Protein AF-A0A9E3GBN5-F1 (afdb_monomer_lite)

Foldseek 3Di:
DDDDPDDPPPVVPPPDVPPPPLLVLLLVLQLVQQLPQALAARDLCSSCVSSVHDSVVVCVVQVDPLSSLVVNLVVLVVVLVVVLCVQQPPHAALSSLLSNLVSLLVSLVVSPNGDCCSHPVVSVVVSLVVCQVVQLVVSLVRADDDCSSQLSNQLSVLSVCCNNPNDPDSCVNSCSNCVSRVVDPPVPQVADQDDWDWDDDPQWIWIQDPVRDTDIHRFDWDWHQYPQGFTATDHPPDDDGDDDPPDDD

pLDDT: mean 72.57, std 21.91, range [30.38, 96.88]

Radius of gyration: 26.15 Å; chains: 1; bounding box: 70×54×82 Å

Structure (mmCIF, N/CA/C/O backbone):
data_AF-A0A9E3GBN5-F1
#
_entry.id   AF-A0A9E3GBN5-F1
#
loop_
_atom_site.group_PDB
_atom_site.id
_atom_site.type_symbol
_atom_site.label_atom_id
_atom_site.label_alt_id
_atom_site.label_comp_id
_atom_site.label_asym_id
_atom_site.label_entity_id
_atom_site.label_seq_id
_atom_site.pdbx_PDB_ins_code
_atom_site.Cartn_x
_atom_site.Cartn_y
_atom_site.Cartn_z
_atom_site.occupancy
_atom_site.B_iso_or_equiv
_atom_site.auth_seq_id
_atom_site.auth_comp_id
_atom_site.auth_asym_id
_atom_site.auth_atom_id
_atom_site.pdbx_PDB_model_num
ATOM 1 N N . MET A 1 1 ? -43.787 -36.199 -17.550 1.00 37.47 1 MET A N 1
ATOM 2 C CA . MET A 1 1 ? -42.454 -36.773 -17.288 1.00 37.47 1 MET A CA 1
ATOM 3 C C . MET A 1 1 ? -41.424 -35.714 -17.620 1.00 37.47 1 MET A C 1
ATOM 5 O O . MET A 1 1 ? -41.461 -35.232 -18.744 1.00 37.47 1 MET A O 1
ATOM 9 N N . ALA A 1 2 ? -40.587 -35.404 -16.624 1.00 37.47 2 ALA A N 1
ATOM 10 C CA . ALA A 1 2 ? -39.545 -34.374 -16.534 1.00 37.47 2 ALA A CA 1
ATOM 11 C C . ALA A 1 2 ? -40.066 -32.915 -16.497 1.00 37.47 2 ALA A C 1
ATOM 13 O O . ALA A 1 2 ? -40.554 -32.439 -17.511 1.00 37.47 2 ALA A O 1
ATOM 14 N N . GLU A 1 3 ? -40.058 -32.110 -15.421 1.00 35.41 3 GLU A N 1
ATOM 15 C CA . GLU A 1 3 ? -39.377 -32.125 -14.106 1.00 35.41 3 GLU A CA 1
ATOM 16 C C . GLU A 1 3 ? -37.935 -32.622 -14.141 1.00 35.41 3 GLU A C 1
ATOM 18 O O . GLU A 1 3 ? -37.704 -33.801 -13.932 1.00 35.41 3 GLU A O 1
ATOM 23 N N . GLU A 1 4 ? -36.988 -31.735 -14.456 1.00 39.00 4 GLU A N 1
ATOM 24 C CA . GLU A 1 4 ? -35.824 -31.423 -13.607 1.00 39.00 4 GLU A CA 1
ATOM 25 C C . GLU A 1 4 ? -34.921 -30.440 -14.371 1.00 39.00 4 GLU A C 1
ATOM 27 O O . GLU A 1 4 ? -34.052 -30.805 -15.156 1.00 39.00 4 GLU A O 1
ATOM 32 N N . THR A 1 5 ? -35.139 -29.142 -14.186 1.00 42.19 5 THR A N 1
ATOM 33 C CA . THR A 1 5 ? -34.092 -28.144 -14.460 1.00 42.19 5 THR A CA 1
ATOM 34 C C . THR A 1 5 ? -34.029 -27.237 -13.248 1.00 42.19 5 THR A C 1
ATOM 36 O O . THR A 1 5 ? -34.347 -26.053 -13.267 1.00 42.19 5 THR A O 1
ATOM 39 N N . ARG A 1 6 ? -33.718 -27.903 -12.137 1.00 39.94 6 ARG A N 1
ATOM 40 C CA . ARG A 1 6 ? -33.363 -27.316 -10.861 1.00 39.94 6 ARG A CA 1
ATOM 41 C C . ARG A 1 6 ? -31.933 -26.787 -11.007 1.00 39.94 6 ARG A C 1
ATOM 43 O O . ARG A 1 6 ? -30.991 -27.552 -11.154 1.00 39.94 6 ARG A O 1
ATOM 50 N N . ASP A 1 7 ? -31.814 -25.468 -11.014 1.00 38.78 7 ASP A N 1
ATOM 51 C CA . ASP A 1 7 ? -30.986 -24.794 -10.015 1.00 38.78 7 ASP A CA 1
ATOM 52 C C . ASP A 1 7 ? -29.482 -25.155 -9.987 1.00 38.78 7 ASP A C 1
ATOM 54 O O . ASP A 1 7 ? -28.909 -25.461 -8.948 1.00 38.78 7 ASP A O 1
ATOM 58 N N . LEU A 1 8 ? -28.821 -25.087 -11.146 1.00 37.03 8 LEU A N 1
ATOM 59 C CA . LEU A 1 8 ? -27.351 -25.141 -11.255 1.00 37.03 8 LEU A CA 1
ATOM 60 C C . LEU A 1 8 ? -26.692 -23.747 -11.239 1.00 37.03 8 LEU A C 1
ATOM 62 O O . LEU A 1 8 ? -25.472 -23.652 -11.153 1.00 37.03 8 LEU A O 1
ATOM 66 N N . SER A 1 9 ? -27.485 -22.667 -11.286 1.00 37.22 9 SER A N 1
ATOM 67 C CA . SER A 1 9 ? -26.987 -21.280 -11.243 1.00 37.22 9 SER A CA 1
ATOM 68 C C . SER A 1 9 ? -26.942 -20.678 -9.832 1.00 37.22 9 SER A C 1
ATOM 70 O O . SER A 1 9 ? -26.267 -19.677 -9.637 1.00 37.22 9 SER A O 1
ATOM 72 N N . SER A 1 10 ? -27.619 -21.271 -8.846 1.00 34.03 10 SER A N 1
ATOM 73 C CA . SER A 1 10 ? -27.642 -20.801 -7.447 1.00 34.03 10 SER A CA 1
ATOM 74 C C . SER A 1 10 ? -26.674 -21.560 -6.528 1.00 34.03 10 SER A C 1
ATOM 76 O O . SER A 1 10 ? -26.442 -21.152 -5.393 1.00 34.03 10 SER A O 1
ATOM 78 N N . ALA A 1 11 ? -26.055 -22.639 -7.016 1.00 35.38 11 ALA A N 1
ATOM 79 C CA . ALA A 1 11 ? -25.099 -23.444 -6.254 1.00 35.38 11 ALA A CA 1
ATOM 80 C C . ALA A 1 11 ? -23.635 -22.973 -6.389 1.00 35.38 11 ALA A C 1
ATOM 82 O O . ALA A 1 11 ? -22.769 -23.491 -5.689 1.00 35.38 11 ALA A O 1
ATOM 83 N N . VAL A 1 12 ? -23.349 -21.988 -7.252 1.00 38.94 12 VAL A N 1
ATOM 84 C CA . VAL A 1 12 ? -21.996 -21.415 -7.420 1.00 38.94 12 VAL A CA 1
ATOM 85 C C . VAL A 1 12 ? -21.805 -20.124 -6.603 1.00 38.94 12 VAL A C 1
ATOM 87 O O . VAL A 1 12 ? -20.674 -19.731 -6.344 1.00 38.94 12 VAL A O 1
ATOM 90 N N . GLU A 1 13 ? -22.881 -19.512 -6.093 1.00 36.88 13 GLU A N 1
ATOM 91 C CA . GLU A 1 13 ? -22.811 -18.283 -5.277 1.00 36.88 13 GLU A CA 1
ATOM 92 C C . GLU A 1 13 ? -22.848 -18.525 -3.752 1.00 36.88 13 GLU A C 1
ATOM 94 O O . GLU A 1 13 ? -22.715 -17.588 -2.969 1.00 36.88 13 GLU A O 1
ATOM 99 N N . ALA A 1 14 ? -22.979 -19.776 -3.297 1.00 38.28 14 ALA A N 1
ATOM 100 C CA . ALA A 1 14 ? -23.162 -20.112 -1.877 1.00 38.28 14 ALA A CA 1
ATOM 101 C C . ALA A 1 14 ? -21.956 -20.815 -1.219 1.00 38.28 14 ALA A C 1
ATOM 103 O O . ALA A 1 14 ? -22.108 -21.464 -0.183 1.00 38.28 14 ALA A O 1
ATOM 104 N N . GLY A 1 15 ? -20.756 -20.702 -1.795 1.00 34.28 15 GLY A N 1
ATOM 105 C CA . GLY A 1 15 ? -19.586 -21.456 -1.342 1.00 34.28 15 GLY A CA 1
ATOM 106 C C . GLY A 1 15 ? -18.275 -20.679 -1.378 1.00 34.28 15 GLY A C 1
ATOM 107 O O . GLY A 1 15 ? -17.408 -21.076 -2.139 1.00 34.28 15 GLY A O 1
ATOM 108 N N . ASP A 1 16 ? -18.163 -19.592 -0.598 1.00 37.78 16 ASP A N 1
ATOM 109 C CA . ASP A 1 16 ? -16.971 -19.212 0.213 1.00 37.78 16 ASP A CA 1
ATOM 110 C C . ASP A 1 16 ? -17.131 -17.840 0.921 1.00 37.78 16 ASP A C 1
ATOM 112 O O . ASP A 1 16 ? -16.187 -17.073 1.088 1.00 37.78 16 ASP A O 1
ATOM 116 N N . ALA A 1 17 ? -18.334 -17.493 1.398 1.00 38.28 17 ALA A N 1
ATOM 117 C CA . ALA A 1 17 ? -18.482 -16.422 2.390 1.00 38.28 17 ALA A CA 1
ATOM 118 C C . ALA A 1 17 ? -18.127 -16.965 3.788 1.00 38.28 17 ALA A C 1
ATOM 120 O O . ALA A 1 17 ? -18.932 -16.922 4.722 1.00 38.28 17 ALA A O 1
ATOM 121 N N . GLY A 1 18 ? -16.934 -17.549 3.930 1.00 42.25 18 GLY A N 1
ATOM 122 C CA . GLY A 1 18 ? -16.368 -17.883 5.227 1.00 42.25 18 GLY A CA 1
ATOM 123 C C . GLY A 1 18 ? -16.269 -16.596 6.034 1.00 42.25 18 GLY A C 1
ATOM 124 O O . GLY A 1 18 ? -15.544 -15.677 5.662 1.00 42.25 18 GLY A O 1
ATOM 125 N N . GLN A 1 19 ? -17.053 -16.477 7.106 1.00 58.69 19 GLN A N 1
ATOM 126 C CA . GLN A 1 19 ? -17.030 -15.301 7.965 1.00 58.69 19 GLN A CA 1
ATOM 127 C C . GLN A 1 19 ? -15.589 -15.093 8.447 1.00 58.69 19 GLN A C 1
ATOM 129 O O . GLN A 1 19 ? -15.115 -15.850 9.295 1.00 58.69 19 GLN A O 1
ATOM 134 N N . ALA A 1 20 ? -14.899 -14.087 7.896 1.00 64.44 20 ALA A N 1
ATOM 135 C CA . ALA A 1 20 ? -13.524 -13.789 8.270 1.00 64.44 20 ALA A CA 1
ATOM 136 C C . ALA A 1 20 ? -13.412 -13.709 9.806 1.00 64.44 20 ALA A C 1
ATOM 138 O O . ALA A 1 20 ? -14.368 -13.279 10.479 1.00 64.44 20 ALA A O 1
ATOM 139 N N . PRO A 1 21 ? -12.292 -14.150 10.398 1.00 78.06 21 PRO A N 1
ATOM 140 C CA . PRO A 1 21 ? -12.118 -14.112 11.839 1.00 78.06 21 PRO A CA 1
ATOM 141 C C . PRO A 1 21 ? -12.384 -12.690 12.367 1.00 78.06 21 PRO A C 1
ATOM 143 O O . PRO A 1 21 ? -12.163 -11.706 11.655 1.00 78.06 21 PRO A O 1
ATOM 146 N N . PRO A 1 22 ? -12.876 -12.533 13.613 1.00 83.44 22 PRO A N 1
ATOM 147 C CA . PRO A 1 22 ? -13.281 -11.229 14.132 1.00 83.44 22 PRO A CA 1
ATOM 148 C C . PRO A 1 22 ? -12.261 -10.091 13.929 1.00 83.44 22 PRO A C 1
ATOM 150 O O . PRO A 1 22 ? -12.715 -9.009 13.565 1.00 83.44 22 PRO A O 1
ATOM 153 N N . PRO A 1 23 ? -10.933 -10.298 14.071 1.00 91.44 23 PRO A N 1
ATOM 154 C CA . PRO A 1 23 ? -9.936 -9.277 13.745 1.00 91.44 23 PRO A CA 1
ATOM 155 C C . PRO A 1 23 ? -9.992 -8.803 12.293 1.00 91.44 23 PRO A C 1
ATOM 157 O O . PRO A 1 23 ? -10.031 -7.604 12.054 1.00 91.44 23 PRO A O 1
ATOM 160 N N . GLU A 1 24 ? -10.047 -9.712 11.320 1.00 92.94 24 GLU A N 1
ATOM 161 C CA . GLU A 1 24 ? -10.071 -9.351 9.897 1.00 92.94 24 GLU A CA 1
ATOM 162 C C . GLU A 1 24 ? -11.341 -8.589 9.525 1.00 92.94 24 GLU A C 1
ATOM 164 O O . GLU A 1 24 ? -11.271 -7.601 8.800 1.00 92.94 24 GLU A O 1
ATOM 169 N N . ARG A 1 25 ? -12.493 -8.965 10.093 1.00 94.56 25 ARG A N 1
ATOM 170 C CA . ARG A 1 25 ? -13.738 -8.202 9.898 1.00 94.56 25 ARG A CA 1
ATOM 171 C C . ARG A 1 25 ? -13.675 -6.811 10.498 1.00 94.56 25 ARG A C 1
ATOM 173 O O . ARG A 1 25 ? -14.197 -5.880 9.899 1.00 94.56 25 ARG A O 1
ATOM 180 N N . ILE A 1 26 ? -13.058 -6.669 11.671 1.00 96.25 26 ILE A N 1
ATOM 181 C CA . ILE A 1 26 ? -12.851 -5.356 12.286 1.00 96.25 26 ILE A CA 1
ATOM 182 C C . ILE A 1 26 ? -11.954 -4.502 11.384 1.00 96.25 26 ILE A C 1
ATOM 184 O O . ILE A 1 26 ? -12.288 -3.352 11.139 1.00 96.25 26 ILE A O 1
ATOM 188 N N . LEU A 1 27 ? -10.873 -5.059 10.833 1.00 94.50 27 LEU A N 1
ATOM 189 C CA . LEU A 1 27 ? -9.954 -4.334 9.946 1.00 94.50 27 LEU A CA 1
ATOM 190 C C . LEU A 1 27 ? -10.614 -3.958 8.607 1.00 94.50 27 LEU A C 1
ATOM 192 O O . LEU A 1 27 ? -10.467 -2.827 8.147 1.00 94.50 27 LEU A O 1
ATOM 196 N N . ALA A 1 28 ? -11.409 -4.856 8.020 1.00 92.44 28 ALA A N 1
ATOM 197 C CA . ALA A 1 28 ? -12.213 -4.559 6.834 1.00 92.44 28 ALA A CA 1
ATOM 198 C C . ALA A 1 28 ? -13.273 -3.475 7.109 1.00 92.44 28 ALA A C 1
ATOM 200 O O . ALA A 1 28 ? -13.462 -2.573 6.297 1.00 92.44 28 ALA A O 1
ATOM 201 N N . ALA A 1 29 ? -13.923 -3.512 8.275 1.00 93.81 29 ALA A N 1
ATOM 202 C CA . ALA A 1 29 ? -14.856 -2.471 8.697 1.00 93.81 29 ALA A CA 1
ATOM 203 C C . ALA A 1 29 ? -14.158 -1.128 8.949 1.00 93.81 29 ALA A C 1
ATOM 205 O O . ALA A 1 29 ? -14.717 -0.090 8.611 1.00 93.81 29 ALA A O 1
ATOM 206 N N . THR A 1 30 ? -12.938 -1.131 9.497 1.00 92.06 30 THR A N 1
ATOM 207 C CA . THR A 1 30 ? -12.116 0.080 9.636 1.00 92.06 30 THR A CA 1
ATOM 208 C C . THR A 1 30 ? -11.862 0.724 8.278 1.00 92.06 30 THR A C 1
ATOM 210 O O . THR A 1 30 ? -12.055 1.932 8.165 1.00 92.06 30 THR A O 1
ATOM 213 N N . LYS A 1 31 ? -11.521 -0.064 7.242 1.00 88.44 31 LYS A N 1
ATOM 214 C CA . LYS A 1 31 ? -11.370 0.437 5.862 1.00 88.44 31 LYS A CA 1
ATOM 215 C C . LYS A 1 31 ? -12.630 1.167 5.397 1.00 88.44 31 LYS A C 1
ATOM 217 O O . LYS A 1 31 ? -12.542 2.289 4.913 1.00 88.44 31 LYS A O 1
ATOM 222 N N . GLU A 1 32 ? -13.798 0.547 5.567 1.00 88.19 32 GLU A N 1
ATOM 223 C CA . GLU A 1 32 ? -15.065 1.135 5.117 1.00 88.19 32 GLU A CA 1
ATOM 224 C C . GLU A 1 32 ? -15.438 2.396 5.902 1.00 88.19 32 GLU A C 1
ATOM 226 O O . GLU A 1 32 ? -15.909 3.368 5.317 1.00 88.19 32 GLU A O 1
ATOM 231 N N . VAL A 1 33 ? -15.210 2.416 7.217 1.00 89.81 33 VAL A N 1
ATOM 232 C CA . VAL A 1 33 ? -15.469 3.612 8.029 1.00 89.81 33 VAL A CA 1
ATOM 233 C C . VAL A 1 33 ? -14.539 4.749 7.630 1.00 89.81 33 VAL A C 1
ATOM 235 O O . VAL A 1 33 ? -15.027 5.863 7.444 1.00 89.81 33 VAL A O 1
ATOM 238 N N . LEU A 1 34 ? -13.239 4.482 7.453 1.00 85.12 34 LEU A N 1
ATOM 239 C CA . LEU A 1 34 ? -12.290 5.483 6.965 1.00 85.12 34 LEU A CA 1
ATOM 240 C C . LEU A 1 34 ? -12.784 6.053 5.638 1.00 85.12 34 LEU A C 1
ATOM 242 O O . LEU A 1 34 ? -13.035 7.250 5.598 1.00 85.12 34 LEU A O 1
ATOM 246 N N . ARG A 1 35 ? -13.111 5.195 4.656 1.00 79.94 35 ARG A N 1
ATOM 247 C CA . ARG A 1 35 ? -13.626 5.565 3.320 1.00 79.94 35 ARG A CA 1
ATOM 248 C C . ARG A 1 35 ? -14.870 6.474 3.336 1.00 79.94 35 ARG A C 1
ATOM 250 O O . ARG A 1 35 ? -15.132 7.158 2.351 1.00 79.94 35 ARG A O 1
ATOM 257 N N . ARG A 1 36 ? -15.662 6.477 4.415 1.00 79.56 36 ARG A N 1
ATOM 258 C CA . ARG A 1 36 ? -16.858 7.333 4.565 1.00 79.56 36 ARG A CA 1
ATOM 259 C C . ARG A 1 36 ? -16.621 8.602 5.384 1.00 79.56 36 ARG A C 1
ATOM 261 O O . ARG A 1 36 ? -17.432 9.520 5.298 1.00 79.56 36 ARG A O 1
ATOM 268 N N . SER A 1 37 ? -15.582 8.633 6.217 1.00 69.06 37 SER A N 1
ATOM 269 C CA . SER A 1 37 ? -15.427 9.635 7.283 1.00 69.06 37 SER A CA 1
ATOM 270 C C . SER A 1 37 ? -14.804 10.958 6.818 1.00 69.06 37 SER A C 1
ATOM 272 O O . SER A 1 37 ? -14.803 11.924 7.584 1.00 69.06 37 SER A O 1
ATOM 274 N N . GLY A 1 38 ? -14.312 11.047 5.578 1.00 66.12 38 GLY A N 1
ATOM 275 C CA . GLY A 1 38 ? -13.620 12.229 5.064 1.00 66.12 38 GLY A CA 1
ATOM 276 C C . GLY A 1 38 ? -12.450 12.637 5.962 1.00 66.12 38 GLY A C 1
ATOM 277 O O . GLY A 1 38 ? -11.585 11.829 6.289 1.00 66.12 38 GLY A O 1
ATOM 278 N N . THR A 1 39 ? -12.468 13.894 6.405 1.00 62.44 39 THR A N 1
ATOM 279 C CA . THR A 1 39 ? -11.459 14.514 7.285 1.00 62.44 39 THR A CA 1
ATOM 280 C C . THR A 1 39 ? -11.714 14.309 8.784 1.00 62.44 39 THR A C 1
ATOM 282 O O . THR A 1 39 ? -11.022 14.879 9.630 1.00 62.44 39 THR A O 1
ATOM 285 N N . GLY A 1 40 ? -12.739 13.536 9.155 1.00 71.25 40 GLY A N 1
ATOM 286 C CA . GLY A 1 40 ? -13.061 13.252 10.550 1.00 71.25 40 GLY A CA 1
ATOM 287 C C . GLY A 1 40 ? -12.187 12.143 11.137 1.00 71.25 40 GLY A C 1
ATOM 288 O O . GLY A 1 40 ? -11.992 11.110 10.509 1.00 71.25 40 GLY A O 1
ATOM 289 N N . LYS A 1 41 ? -11.723 12.308 12.385 1.00 80.88 41 LYS A N 1
ATOM 290 C CA . LYS A 1 41 ? -11.014 11.241 13.121 1.00 80.88 41 LYS A CA 1
ATOM 291 C C . LYS A 1 41 ? -11.817 9.938 13.140 1.00 80.88 41 LYS A C 1
ATOM 293 O O . LYS A 1 41 ? -13.034 9.961 13.344 1.00 80.88 41 LYS A O 1
ATOM 298 N N . LEU A 1 42 ? -11.124 8.800 13.067 1.00 87.56 42 LEU A N 1
ATOM 299 C CA . LEU A 1 42 ? -11.744 7.473 13.068 1.00 87.56 42 LEU A CA 1
ATOM 300 C C . LEU A 1 42 ? -12.634 7.260 14.305 1.00 87.56 42 LEU A C 1
ATOM 302 O O . LEU A 1 42 ? -12.174 7.349 15.452 1.00 87.56 42 LEU A O 1
ATOM 306 N N . ASN A 1 43 ? -13.896 6.886 14.075 1.00 89.44 43 ASN A N 1
ATOM 307 C CA . ASN A 1 43 ? -14.855 6.576 15.131 1.00 89.44 43 ASN A CA 1
ATOM 308 C C . ASN A 1 43 ? -14.925 5.068 15.426 1.00 89.44 43 ASN A C 1
ATOM 310 O O . ASN A 1 43 ? -15.593 4.302 14.735 1.00 89.44 43 ASN A O 1
ATOM 314 N N . ILE A 1 44 ? -14.323 4.649 16.542 1.00 93.00 44 ILE A N 1
ATOM 315 C CA . ILE A 1 44 ? -14.309 3.245 16.999 1.00 93.00 44 ILE A CA 1
ATOM 316 C C . ILE A 1 44 ? -15.716 2.653 17.188 1.00 93.00 44 ILE A C 1
ATOM 318 O O . ILE A 1 44 ? -15.917 1.451 17.010 1.00 93.00 44 ILE A O 1
ATOM 322 N N . SER A 1 45 ? -16.709 3.469 17.552 1.00 93.38 45 SER A N 1
ATOM 323 C CA . SER A 1 45 ? -18.090 2.986 17.705 1.00 93.38 45 SER A CA 1
ATOM 324 C C . SER A 1 45 ? -18.676 2.569 16.364 1.00 93.38 45 SER A C 1
ATOM 326 O O . SER A 1 45 ? -19.338 1.539 16.276 1.00 93.38 45 SER A O 1
ATOM 328 N N . GLU A 1 46 ? -18.411 3.362 15.330 1.00 93.56 46 GLU A N 1
ATOM 329 C CA . GLU A 1 46 ? -18.876 3.096 13.975 1.00 93.56 46 GLU A CA 1
ATOM 330 C C . GLU A 1 46 ? -18.172 1.877 13.378 1.00 93.56 46 GLU A C 1
ATOM 332 O O . GLU A 1 46 ? -18.823 1.051 12.740 1.00 93.56 46 GLU A O 1
ATOM 337 N N . VAL A 1 47 ? -16.876 1.702 13.666 1.00 94.94 47 VAL A N 1
ATOM 338 C CA . VAL A 1 47 ? -16.129 0.490 13.294 1.00 94.94 47 VAL A CA 1
ATOM 339 C C . VAL A 1 47 ? -16.766 -0.747 13.919 1.00 94.94 47 VAL A C 1
ATOM 341 O O . VAL A 1 47 ? -17.019 -1.722 13.218 1.00 94.94 47 VAL A O 1
ATOM 344 N N . ALA A 1 48 ? -17.081 -0.715 15.218 1.00 95.12 48 ALA A N 1
ATOM 345 C CA . ALA A 1 48 ? -17.708 -1.847 15.900 1.00 95.12 48 ALA A CA 1
ATOM 346 C C . ALA A 1 48 ? -19.078 -2.204 15.290 1.00 95.12 48 ALA A C 1
ATOM 348 O O . ALA A 1 48 ? -19.342 -3.377 15.022 1.00 95.12 48 ALA A O 1
ATOM 349 N N . ILE A 1 49 ? -19.912 -1.192 15.014 1.00 95.81 49 ILE A N 1
ATOM 350 C CA . ILE A 1 49 ? -21.216 -1.363 14.354 1.00 95.81 49 ILE A CA 1
ATOM 351 C C . ILE A 1 49 ? -21.035 -1.968 12.957 1.00 95.81 49 ILE A C 1
ATOM 353 O O . ILE A 1 49 ? -21.672 -2.971 12.642 1.00 95.81 49 ILE A O 1
ATOM 357 N N . THR A 1 50 ? -20.133 -1.406 12.149 1.00 95.56 50 THR A N 1
ATOM 358 C CA . THR A 1 50 ? -19.862 -1.853 10.772 1.00 95.56 50 THR A CA 1
ATOM 359 C C . THR A 1 50 ? -19.292 -3.277 10.741 1.00 95.56 50 THR A C 1
ATOM 361 O O . THR A 1 50 ? -19.648 -4.069 9.876 1.00 95.56 50 THR A O 1
ATOM 364 N N . ALA A 1 51 ? -18.474 -3.649 11.729 1.00 95.81 51 ALA A N 1
ATOM 365 C CA . ALA A 1 51 ? -17.927 -4.997 11.886 1.00 95.81 51 ALA A CA 1
ATOM 366 C C . ALA A 1 51 ? -18.928 -6.018 12.464 1.00 95.81 51 ALA A C 1
ATOM 368 O O . ALA A 1 51 ? -18.606 -7.207 12.557 1.00 95.81 51 ALA A O 1
ATOM 369 N N . GLY A 1 52 ? -20.110 -5.575 12.910 1.00 95.81 52 GLY A N 1
ATOM 370 C CA . GLY A 1 52 ? -21.098 -6.432 13.567 1.00 95.81 52 GLY A CA 1
ATOM 371 C C . GLY A 1 52 ? -20.616 -6.996 14.910 1.00 95.81 52 GLY A C 1
ATOM 372 O O . GLY A 1 52 ? -20.951 -8.128 15.263 1.00 95.81 52 GLY A O 1
ATOM 373 N N . VAL A 1 53 ? -19.797 -6.245 15.656 1.00 95.88 53 VAL A N 1
ATOM 374 C CA . VAL A 1 53 ? -19.281 -6.644 16.978 1.00 95.88 53 VAL A CA 1
ATOM 375 C C . VAL A 1 53 ? -19.585 -5.588 18.040 1.00 95.88 53 VAL A C 1
ATOM 377 O O . VAL A 1 53 ? -19.763 -4.408 17.755 1.00 95.88 53 VAL A O 1
ATOM 380 N N . SER A 1 54 ? -19.616 -5.991 19.312 1.00 95.12 54 SER A N 1
ATOM 381 C CA . SER A 1 54 ? -19.725 -5.028 20.413 1.00 95.12 54 SER A CA 1
ATOM 382 C C . SER A 1 54 ? -18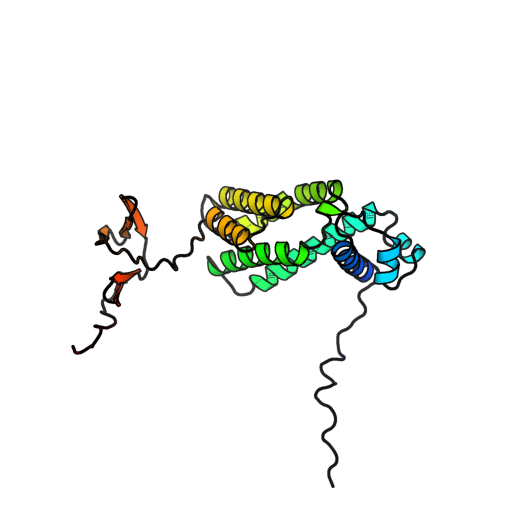.400 -4.287 20.640 1.00 95.12 54 SER A C 1
ATOM 384 O O . SER A 1 54 ? -17.324 -4.845 20.414 1.00 95.12 54 SER A O 1
ATOM 386 N N . ARG A 1 55 ? -18.444 -3.053 21.166 1.00 94.69 55 ARG A N 1
ATOM 387 C CA . ARG A 1 55 ? -17.222 -2.305 21.531 1.00 94.69 55 ARG A CA 1
ATOM 388 C C . ARG A 1 55 ? -16.300 -3.078 22.491 1.00 94.69 55 ARG A C 1
ATOM 390 O O . ARG A 1 55 ? -15.106 -3.110 22.219 1.00 94.69 55 ARG A O 1
ATOM 397 N N . PRO A 1 56 ? -16.796 -3.769 23.541 1.00 95.19 56 PRO A N 1
ATOM 398 C CA . PRO A 1 56 ? -15.941 -4.624 24.370 1.00 95.19 56 PRO A CA 1
ATOM 399 C C . PRO A 1 56 ? -15.266 -5.762 23.591 1.00 95.19 56 PRO A C 1
ATOM 401 O O . PRO A 1 56 ? -14.140 -6.137 23.899 1.00 95.19 56 PRO A O 1
ATOM 404 N N . THR A 1 57 ? -15.931 -6.307 22.566 1.00 94.56 57 THR A N 1
ATOM 405 C CA . THR A 1 57 ? -15.333 -7.331 21.696 1.00 94.56 57 THR A CA 1
ATOM 406 C C . THR A 1 57 ? -14.222 -6.748 20.834 1.00 94.56 57 THR A C 1
ATOM 408 O O . THR A 1 57 ? -13.185 -7.390 20.701 1.00 94.56 57 THR A O 1
ATOM 411 N N . LEU A 1 58 ? -14.408 -5.541 20.291 1.00 95.81 58 LEU A N 1
ATOM 412 C CA . LEU A 1 58 ? -13.359 -4.829 19.558 1.00 95.81 58 LEU A CA 1
ATOM 413 C C . LEU A 1 58 ? -12.151 -4.566 20.466 1.00 95.81 58 LEU A C 1
ATOM 415 O O . LEU A 1 58 ? -11.045 -4.962 20.111 1.00 95.81 58 LEU A O 1
ATOM 419 N N . TYR A 1 59 ? -12.372 -4.013 21.664 1.00 95.19 59 TYR A N 1
ATOM 420 C CA . TYR A 1 59 ? -11.292 -3.716 22.614 1.00 95.19 59 TYR A CA 1
ATOM 421 C C . TYR A 1 59 ? -10.555 -4.956 23.140 1.00 95.19 59 TYR A C 1
ATOM 423 O O . TYR A 1 59 ? -9.414 -4.858 23.576 1.00 95.19 59 TYR A O 1
ATOM 431 N N . ARG A 1 60 ? -11.173 -6.142 23.077 1.00 94.12 60 ARG A N 1
ATOM 432 C CA . ARG A 1 60 ? -10.491 -7.407 23.389 1.00 94.12 60 ARG A CA 1
ATOM 433 C C . ARG A 1 60 ? -9.433 -7.775 22.344 1.00 94.12 60 ARG A C 1
ATOM 435 O O . ARG A 1 60 ? -8.458 -8.431 22.690 1.00 94.12 60 ARG A O 1
ATOM 442 N N . TRP A 1 61 ? -9.649 -7.404 21.083 1.00 95.50 61 TRP A N 1
ATOM 443 C CA . TRP A 1 61 ? -8.708 -7.663 19.990 1.00 95.50 61 TRP A CA 1
ATOM 444 C C . TRP A 1 61 ? -7.703 -6.527 19.807 1.00 95.50 61 TRP A C 1
ATOM 446 O O . TRP A 1 61 ? -6.538 -6.793 19.533 1.00 95.50 61 TRP A O 1
ATOM 456 N N . PHE A 1 62 ? -8.151 -5.286 19.987 1.00 96.56 62 PHE A N 1
ATOM 457 C CA . PHE A 1 62 ? -7.345 -4.079 19.840 1.00 96.56 62 PHE A CA 1
ATOM 458 C C . PHE A 1 62 ? -7.554 -3.209 21.075 1.00 96.56 62 PHE A C 1
ATOM 460 O O . PHE A 1 62 ? -8.572 -2.528 21.188 1.00 96.56 62 PHE A O 1
ATOM 467 N N . ALA A 1 63 ? -6.627 -3.284 22.031 1.00 94.00 63 ALA A N 1
ATOM 468 C CA . ALA A 1 63 ? -6.796 -2.660 23.343 1.00 94.00 63 ALA A CA 1
ATOM 469 C C . ALA A 1 63 ? -6.940 -1.134 23.247 1.00 94.00 63 ALA A C 1
ATOM 471 O O . ALA A 1 63 ? -7.682 -0.527 24.023 1.00 94.00 63 ALA A O 1
ATOM 472 N N . THR A 1 64 ? -6.276 -0.528 22.264 1.00 94.06 64 THR A N 1
ATOM 473 C CA . THR A 1 64 ? -6.308 0.908 21.986 1.00 94.06 64 THR A CA 1
ATOM 474 C C . THR A 1 64 ? -6.684 1.205 20.531 1.00 94.06 64 THR A C 1
ATOM 476 O O . THR A 1 64 ? -6.752 0.313 19.680 1.00 94.06 64 THR A O 1
ATOM 479 N N . LYS A 1 65 ? -6.960 2.481 20.234 1.00 91.19 65 LYS A N 1
ATOM 480 C CA . LYS A 1 65 ? -7.179 2.937 18.853 1.00 91.19 65 LYS A CA 1
ATOM 481 C C . LYS A 1 65 ? -5.892 2.797 18.041 1.00 91.19 65 LYS A C 1
ATOM 483 O O . LYS A 1 65 ? -5.942 2.418 16.878 1.00 91.19 65 LYS A O 1
ATOM 488 N N . GLU A 1 66 ? -4.759 3.067 18.668 1.00 90.50 66 GLU A N 1
ATOM 489 C CA . GLU A 1 66 ? -3.427 2.963 18.092 1.00 90.50 66 GLU A CA 1
ATOM 490 C C . GLU A 1 66 ? -3.119 1.511 17.700 1.00 90.50 66 GLU A C 1
ATOM 492 O O . GLU A 1 66 ? -2.672 1.274 16.581 1.00 90.50 66 GLU A O 1
ATOM 497 N N . ASP A 1 67 ? -3.471 0.534 18.548 1.00 93.06 67 ASP A N 1
ATOM 498 C CA . ASP A 1 67 ? -3.335 -0.895 18.220 1.00 93.06 67 ASP A CA 1
ATOM 499 C C . ASP A 1 67 ? -4.184 -1.288 17.004 1.00 93.06 67 ASP A C 1
ATOM 501 O O . ASP A 1 67 ? -3.749 -2.073 16.159 1.00 93.06 67 ASP A O 1
ATOM 505 N N . LEU A 1 68 ? -5.405 -0.745 16.901 1.00 93.62 68 LEU A N 1
ATOM 506 C CA . LEU A 1 68 ? -6.270 -0.971 15.743 1.00 93.62 68 LEU A CA 1
ATOM 507 C C . LEU A 1 68 ? -5.648 -0.383 14.471 1.00 93.62 68 LEU A C 1
ATOM 509 O O . LEU A 1 68 ? -5.651 -1.046 13.437 1.00 93.62 68 LEU A O 1
ATOM 513 N N . LEU A 1 69 ? -5.126 0.842 14.539 1.00 90.75 69 LEU A N 1
ATOM 514 C CA . LEU A 1 69 ? -4.540 1.533 13.392 1.00 90.75 69 LEU A CA 1
ATOM 515 C C . LEU A 1 69 ? -3.217 0.897 12.933 1.00 90.75 69 LEU A C 1
ATOM 517 O O . LEU A 1 69 ? -2.996 0.771 11.730 1.00 90.75 69 LEU A O 1
ATOM 521 N N . ASP A 1 70 ? -2.366 0.437 13.853 1.00 89.62 70 ASP A N 1
ATOM 522 C CA . ASP A 1 70 ? -1.152 -0.327 13.525 1.00 89.62 70 ASP A CA 1
ATOM 523 C C . ASP A 1 70 ? -1.494 -1.667 12.855 1.00 89.62 70 ASP A C 1
ATOM 525 O O . ASP A 1 70 ? -0.950 -2.019 11.801 1.00 89.62 70 ASP A O 1
ATOM 529 N N . ALA A 1 71 ? -2.458 -2.403 13.416 1.00 92.44 71 ALA A N 1
ATOM 530 C CA . ALA A 1 71 ? -2.944 -3.634 12.806 1.00 92.44 71 ALA A CA 1
ATOM 531 C C . ALA A 1 71 ? -3.583 -3.387 11.430 1.00 92.44 71 ALA A C 1
ATOM 533 O O . ALA A 1 71 ? -3.440 -4.221 10.529 1.00 92.44 71 ALA A O 1
ATOM 534 N N . PHE A 1 72 ? -4.250 -2.244 11.261 1.00 90.94 72 PHE A N 1
ATOM 535 C CA . PHE A 1 72 ? -4.843 -1.808 10.003 1.00 90.94 72 PHE A CA 1
ATOM 536 C C . PHE A 1 72 ? -3.789 -1.511 8.936 1.00 90.94 72 PHE A C 1
ATOM 538 O O . PHE A 1 72 ? -3.875 -2.086 7.855 1.00 90.94 72 PHE A O 1
ATOM 545 N N . GLY A 1 73 ? -2.731 -0.760 9.251 1.00 86.00 73 GLY A N 1
ATOM 546 C CA . GLY A 1 73 ? -1.639 -0.516 8.297 1.00 86.00 73 GLY A CA 1
ATOM 547 C C . GLY A 1 73 ? -0.971 -1.816 7.826 1.00 86.00 73 GLY A C 1
ATOM 548 O O . GLY A 1 73 ? -0.706 -2.014 6.639 1.00 86.00 73 GLY A O 1
ATOM 549 N N . LYS A 1 74 ? -0.783 -2.782 8.737 1.00 87.75 74 LYS A N 1
ATOM 550 C CA . LYS A 1 74 ? -0.288 -4.129 8.385 1.00 87.75 74 LYS A CA 1
ATOM 551 C C . LYS A 1 74 ? -1.268 -4.901 7.501 1.00 87.75 74 LYS A C 1
ATOM 553 O O . LYS A 1 74 ? -0.839 -5.699 6.669 1.00 87.75 74 LYS A O 1
ATOM 558 N N . TYR A 1 75 ? -2.568 -4.729 7.715 1.00 89.00 75 TYR A N 1
ATOM 559 C CA . TYR A 1 75 ? -3.610 -5.337 6.894 1.00 89.00 75 TYR A CA 1
ATOM 560 C C . TYR A 1 75 ? -3.629 -4.755 5.481 1.00 89.00 75 TYR A C 1
ATOM 562 O O . TYR A 1 75 ? -3.591 -5.526 4.524 1.00 89.00 75 TYR A O 1
ATOM 570 N N . GLU A 1 76 ? -3.577 -3.431 5.338 1.00 85.69 76 GLU A N 1
ATOM 571 C CA . GLU A 1 76 ? -3.493 -2.776 4.029 1.00 85.69 76 GLU A CA 1
ATOM 572 C C . GLU A 1 76 ? -2.237 -3.187 3.271 1.00 85.69 76 GLU A C 1
ATOM 574 O O . GLU A 1 76 ? -2.310 -3.508 2.087 1.00 85.69 76 GLU A O 1
ATOM 579 N N . ARG A 1 77 ? -1.097 -3.298 3.964 1.00 84.44 77 ARG A N 1
ATOM 580 C CA . ARG A 1 77 ? 0.133 -3.792 3.343 1.00 84.44 77 ARG A CA 1
ATOM 581 C C . ARG A 1 77 ? -0.024 -5.207 2.781 1.00 84.44 77 ARG A C 1
ATOM 583 O O . ARG A 1 77 ? 0.425 -5.464 1.670 1.00 84.44 77 ARG A O 1
ATOM 590 N N . ARG A 1 78 ? -0.700 -6.111 3.503 1.00 88.31 78 ARG A N 1
ATOM 591 C CA . ARG A 1 78 ? -0.983 -7.469 3.002 1.00 88.31 78 ARG A CA 1
ATOM 592 C C . ARG A 1 78 ? -1.890 -7.453 1.774 1.00 88.31 78 ARG A C 1
ATOM 594 O O . ARG A 1 78 ? -1.646 -8.226 0.852 1.00 88.31 78 ARG A O 1
ATOM 601 N N . LEU A 1 79 ? -2.906 -6.588 1.751 1.00 87.19 79 LEU A N 1
ATOM 602 C CA . LEU A 1 79 ? -3.766 -6.418 0.577 1.00 87.19 79 LEU A CA 1
ATOM 603 C C . LEU A 1 79 ? -2.969 -5.901 -0.622 1.00 87.19 79 LEU A C 1
ATOM 605 O O . LEU A 1 79 ? -3.070 -6.466 -1.710 1.00 87.19 79 LEU A O 1
ATOM 609 N N . PHE A 1 80 ? -2.135 -4.882 -0.406 1.00 87.25 80 PHE A N 1
ATOM 610 C CA . PHE A 1 80 ? -1.254 -4.338 -1.431 1.00 87.25 80 PHE A CA 1
ATOM 611 C C . PHE A 1 80 ? -0.330 -5.419 -2.003 1.00 87.25 80 PHE A C 1
ATOM 613 O O . PHE A 1 80 ? -0.309 -5.622 -3.214 1.00 87.25 80 PHE A O 1
ATOM 620 N N . ASP A 1 81 ? 0.386 -6.150 -1.144 1.00 89.38 81 ASP A N 1
ATOM 621 C CA . ASP A 1 81 ? 1.339 -7.183 -1.562 1.00 89.38 81 ASP A CA 1
ATOM 622 C C . ASP A 1 81 ? 0.636 -8.332 -2.323 1.00 89.38 81 ASP A C 1
ATOM 624 O O . ASP A 1 81 ? 1.154 -8.836 -3.328 1.00 89.38 81 ASP A O 1
ATOM 628 N N . ALA A 1 82 ? -0.566 -8.732 -1.888 1.00 91.69 82 ALA A N 1
ATOM 629 C CA . ALA A 1 82 ? -1.363 -9.768 -2.548 1.00 91.69 82 ALA A CA 1
ATOM 630 C C . ALA A 1 82 ? -1.879 -9.324 -3.928 1.00 91.69 82 ALA A C 1
ATOM 632 O O . ALA A 1 82 ? -1.771 -10.078 -4.903 1.00 91.69 82 ALA A O 1
ATOM 633 N N . GLY A 1 83 ? -2.402 -8.101 -4.038 1.00 91.38 83 GLY A N 1
ATOM 634 C CA . GLY A 1 83 ? -2.857 -7.566 -5.319 1.00 91.38 83 GLY A CA 1
ATOM 635 C C . GLY A 1 83 ? -1.696 -7.291 -6.277 1.00 91.38 83 GLY A C 1
ATOM 636 O O . GLY A 1 83 ? -1.785 -7.672 -7.437 1.00 91.38 83 GLY A O 1
ATOM 637 N N . MET A 1 84 ? -0.548 -6.809 -5.788 1.00 92.00 84 MET A N 1
ATOM 638 C CA . MET A 1 84 ? 0.688 -6.669 -6.575 1.00 92.00 84 MET A CA 1
ATOM 639 C C . MET A 1 84 ? 1.153 -8.021 -7.132 1.00 92.00 84 MET A C 1
ATOM 641 O O . MET A 1 84 ? 1.506 -8.146 -8.307 1.00 92.00 84 MET A O 1
ATOM 645 N N . THR A 1 85 ? 1.130 -9.064 -6.298 1.00 93.69 85 THR A N 1
ATOM 646 C CA . THR A 1 85 ? 1.460 -10.433 -6.727 1.00 93.69 85 THR A CA 1
ATOM 647 C C . THR A 1 85 ? 0.507 -10.912 -7.819 1.00 93.69 85 THR A C 1
ATOM 649 O O . THR A 1 85 ? 0.941 -11.542 -8.780 1.00 93.69 85 THR A O 1
ATOM 652 N N . THR A 1 86 ? -0.780 -10.590 -7.696 1.00 95.12 86 THR A N 1
ATOM 653 C CA . THR A 1 86 ? -1.808 -10.951 -8.679 1.00 95.12 86 THR A CA 1
ATOM 654 C C . THR A 1 86 ? -1.617 -10.195 -9.993 1.00 95.12 86 THR A C 1
ATOM 656 O O . THR A 1 86 ? -1.554 -10.828 -11.044 1.00 95.12 86 THR A O 1
ATOM 659 N N . ALA A 1 87 ? -1.438 -8.873 -9.935 1.00 91.75 87 ALA A N 1
ATOM 660 C CA . ALA A 1 87 ? -1.243 -7.999 -11.091 1.00 91.75 87 ALA A CA 1
ATOM 661 C C . ALA A 1 87 ? 0.014 -8.351 -11.900 1.00 91.75 87 ALA A C 1
ATOM 663 O O . ALA A 1 87 ? 0.047 -8.190 -13.115 1.00 91.75 87 ALA A O 1
ATOM 664 N N . THR A 1 88 ? 1.050 -8.869 -11.234 1.00 91.12 88 THR A N 1
ATOM 665 C CA . THR A 1 88 ? 2.330 -9.224 -11.869 1.00 91.12 88 THR A 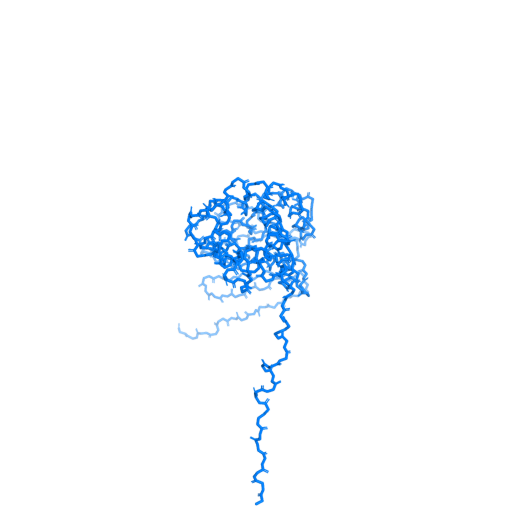CA 1
ATOM 666 C C . THR A 1 88 ? 2.468 -10.711 -12.207 1.00 91.12 88 THR A C 1
ATOM 668 O O . THR A 1 88 ? 3.502 -11.132 -12.740 1.00 91.12 88 THR A O 1
ATOM 671 N N . LYS A 1 89 ? 1.458 -11.535 -11.899 1.00 93.56 89 LYS A N 1
ATOM 672 C CA . LYS A 1 89 ? 1.523 -12.994 -12.036 1.00 93.56 89 LYS A CA 1
ATOM 673 C C . LYS A 1 89 ? 1.720 -13.408 -13.495 1.00 93.56 89 LYS A C 1
ATOM 675 O O . LYS A 1 89 ? 0.936 -13.054 -14.364 1.00 93.56 89 LYS A O 1
ATOM 680 N N . GLY A 1 90 ? 2.744 -14.224 -13.747 1.00 90.00 90 GLY A N 1
ATOM 681 C CA . GLY A 1 90 ? 3.034 -14.761 -15.082 1.00 90.00 90 GLY A CA 1
ATOM 682 C C . GLY A 1 90 ? 3.670 -13.764 -16.056 1.00 90.00 90 GLY A C 1
ATOM 683 O O . GLY A 1 90 ? 4.022 -14.162 -17.161 1.00 90.00 90 GLY A O 1
ATOM 684 N N . LEU A 1 91 ? 3.864 -12.507 -15.648 1.00 86.75 91 LEU A N 1
ATOM 685 C CA . LEU A 1 91 ? 4.522 -11.479 -16.450 1.00 86.75 91 LEU A CA 1
ATOM 686 C C . LEU A 1 91 ? 6.030 -11.460 -16.189 1.00 86.75 91 LEU A C 1
ATOM 688 O O . LEU A 1 91 ? 6.508 -11.865 -15.125 1.00 86.75 91 LEU A O 1
ATOM 692 N N . SER A 1 92 ? 6.799 -10.934 -17.142 1.00 81.12 92 SER A N 1
ATOM 693 C CA . SER A 1 92 ? 8.251 -10.784 -16.999 1.00 81.12 92 SER A CA 1
ATOM 694 C C . SER A 1 92 ? 8.763 -9.470 -17.593 1.00 81.12 92 SER A C 1
ATOM 696 O O . SER A 1 92 ? 8.044 -8.767 -18.300 1.00 81.12 92 SER A O 1
ATOM 698 N N . GLY A 1 93 ? 10.005 -9.106 -17.259 1.00 81.00 93 GLY A N 1
ATOM 699 C CA . GLY A 1 93 ? 10.681 -7.940 -17.828 1.00 81.00 93 GLY A CA 1
ATOM 700 C C . GLY A 1 93 ? 9.874 -6.640 -17.721 1.00 81.00 93 GLY A C 1
ATOM 701 O O . GLY A 1 93 ? 9.380 -6.288 -16.649 1.00 81.00 93 GLY A O 1
ATOM 702 N N . ARG A 1 94 ? 9.756 -5.927 -18.847 1.00 82.00 94 ARG A N 1
ATOM 703 C CA . ARG A 1 94 ? 9.056 -4.634 -18.936 1.00 82.00 94 ARG A CA 1
ATOM 704 C C . ARG A 1 94 ? 7.561 -4.746 -18.644 1.00 82.00 94 ARG A C 1
ATOM 706 O O . ARG A 1 94 ? 7.032 -3.880 -17.962 1.00 82.00 94 ARG A O 1
ATOM 713 N N . GLU A 1 95 ? 6.909 -5.813 -19.102 1.00 79.31 95 GLU A N 1
ATOM 714 C CA . GLU A 1 95 ? 5.470 -6.031 -18.890 1.00 79.31 95 GLU A CA 1
ATOM 715 C C . GLU A 1 95 ? 5.153 -6.184 -17.404 1.00 79.31 95 GLU A C 1
ATOM 717 O O . GLU A 1 95 ? 4.203 -5.593 -16.897 1.00 79.31 95 GLU A O 1
ATOM 722 N N . ARG A 1 96 ? 6.001 -6.925 -16.679 1.00 87.00 96 ARG A N 1
ATOM 723 C CA . ARG A 1 96 ? 5.866 -7.080 -15.229 1.00 87.00 96 ARG A CA 1
ATOM 724 C C . ARG A 1 96 ? 6.026 -5.754 -14.491 1.00 87.00 96 ARG A C 1
ATOM 726 O O . ARG A 1 96 ? 5.299 -5.505 -13.533 1.00 87.00 96 ARG A O 1
ATOM 733 N N . LEU A 1 97 ? 6.991 -4.934 -14.907 1.00 88.06 97 LEU A N 1
ATOM 734 C CA . LEU A 1 97 ? 7.221 -3.625 -14.304 1.00 88.06 97 LEU A CA 1
ATOM 735 C C . LEU A 1 97 ? 6.036 -2.687 -14.567 1.00 88.06 97 LEU A C 1
ATOM 737 O O . LEU A 1 97 ? 5.529 -2.110 -13.612 1.00 88.06 97 LEU A O 1
ATOM 741 N N . ASP A 1 98 ? 5.553 -2.587 -15.811 1.00 86.75 98 ASP A N 1
ATOM 742 C CA . ASP A 1 98 ? 4.409 -1.726 -16.151 1.00 86.75 98 ASP A CA 1
ATOM 743 C C . ASP A 1 98 ? 3.133 -2.144 -15.411 1.00 86.75 98 ASP A C 1
ATOM 745 O O . ASP A 1 98 ? 2.459 -1.299 -14.824 1.00 86.75 98 ASP A O 1
ATOM 749 N N . ALA A 1 99 ? 2.840 -3.448 -15.355 1.00 87.88 99 ALA A N 1
ATOM 750 C CA . ALA A 1 99 ? 1.702 -3.965 -14.597 1.00 87.88 99 ALA A CA 1
ATOM 751 C C . ALA A 1 99 ? 1.800 -3.623 -13.101 1.00 87.88 99 ALA A C 1
ATOM 753 O O . ALA A 1 99 ? 0.806 -3.247 -12.483 1.00 87.88 99 ALA A O 1
ATOM 754 N N . GLY A 1 100 ? 3.006 -3.694 -12.525 1.00 92.81 100 GLY A N 1
ATOM 755 C CA . GLY A 1 100 ? 3.248 -3.278 -11.146 1.00 92.81 100 GLY A CA 1
ATOM 756 C C . GLY A 1 100 ? 3.016 -1.781 -10.922 1.00 92.81 100 GLY A C 1
ATOM 757 O O . GLY A 1 100 ? 2.387 -1.405 -9.937 1.00 92.81 100 GLY A O 1
ATOM 758 N N . LEU A 1 101 ? 3.480 -0.917 -11.832 1.00 92.44 101 LEU A N 1
ATOM 759 C CA . LEU A 1 101 ? 3.257 0.531 -11.731 1.00 92.44 101 LEU A CA 1
ATOM 760 C C . LEU A 1 101 ? 1.782 0.905 -11.878 1.00 92.44 101 LEU A C 1
ATOM 762 O O . LEU A 1 101 ? 1.288 1.740 -11.123 1.00 92.44 101 LEU A O 1
ATOM 766 N N . ARG A 1 102 ? 1.078 0.262 -12.813 1.00 91.38 102 ARG A N 1
ATOM 767 C CA . ARG A 1 102 ? -0.361 0.450 -13.001 1.00 91.38 102 ARG A CA 1
ATOM 768 C C . ARG A 1 102 ? -1.132 0.072 -11.745 1.00 91.38 102 ARG A C 1
ATOM 770 O O . ARG A 1 102 ? -1.928 0.870 -11.270 1.00 91.38 102 ARG A O 1
ATOM 777 N N . TYR A 1 103 ? -0.800 -1.072 -11.149 1.00 91.75 103 TYR A N 1
ATOM 778 C CA . TYR A 1 103 ? -1.397 -1.489 -9.886 1.00 91.75 103 TYR A CA 1
ATOM 779 C C . TYR A 1 103 ? -1.111 -0.501 -8.743 1.00 91.75 103 TYR A C 1
ATOM 781 O O . TYR A 1 103 ? -1.999 -0.236 -7.942 1.00 91.75 103 TYR A O 1
ATOM 789 N N . ILE A 1 104 ? 0.094 0.087 -8.661 1.00 90.31 104 ILE A N 1
ATOM 790 C CA . ILE A 1 104 ? 0.388 1.141 -7.668 1.00 90.31 104 ILE A CA 1
ATOM 791 C C . ILE A 1 104 ? -0.547 2.339 -7.861 1.00 90.31 104 ILE A C 1
ATOM 793 O O . ILE A 1 104 ? -1.105 2.826 -6.880 1.00 90.31 104 ILE A O 1
ATOM 797 N N . ALA A 1 105 ? -0.719 2.803 -9.101 1.00 88.38 105 ALA A N 1
ATOM 798 C CA . ALA A 1 105 ? -1.580 3.943 -9.396 1.00 88.38 105 ALA A CA 1
ATOM 799 C C . ALA A 1 105 ? -3.057 3.640 -9.094 1.00 88.38 105 ALA A C 1
ATOM 801 O O . ALA A 1 105 ? -3.713 4.409 -8.394 1.00 88.38 105 ALA A O 1
ATOM 802 N N . GLU A 1 106 ? -3.560 2.489 -9.543 1.00 86.56 106 GLU A N 1
ATOM 803 C CA . GLU A 1 106 ? -4.929 2.026 -9.280 1.00 86.56 10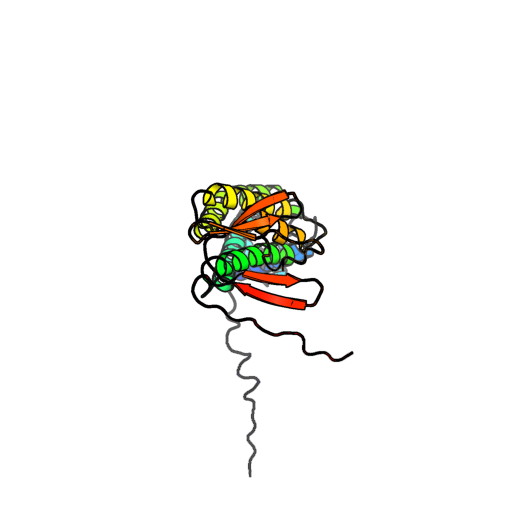6 GLU A CA 1
ATOM 804 C C . GLU A 1 106 ? -5.203 1.879 -7.776 1.00 86.56 106 GLU A C 1
ATOM 806 O O . GLU A 1 106 ? -6.226 2.353 -7.282 1.00 86.56 106 GLU A O 1
ATOM 811 N N . PHE A 1 107 ? -4.262 1.291 -7.028 1.00 84.31 107 PHE A N 1
ATOM 812 C CA . PHE A 1 107 ? -4.388 1.108 -5.582 1.00 84.31 107 PHE A CA 1
ATOM 813 C C . PHE A 1 107 ? -4.438 2.442 -4.826 1.00 84.31 107 PHE A C 1
ATOM 815 O O . PHE A 1 107 ? -5.113 2.533 -3.808 1.00 84.31 107 PHE A O 1
ATOM 822 N N . GLN A 1 108 ? -3.757 3.493 -5.287 1.00 80.12 108 GLN A N 1
ATOM 823 C CA . GLN A 1 108 ? -3.874 4.807 -4.641 1.00 80.12 108 GLN A CA 1
ATOM 824 C C . GLN A 1 108 ? -5.217 5.485 -4.948 1.00 80.12 108 GLN A C 1
ATOM 826 O O . GLN A 1 108 ? -5.821 6.068 -4.049 1.00 80.12 108 GLN A O 1
ATOM 831 N N . HIS A 1 109 ? -5.728 5.352 -6.175 1.00 73.62 109 HIS A N 1
ATOM 832 C CA . HIS A 1 109 ? -7.008 5.950 -6.581 1.00 73.62 109 HIS A CA 1
ATOM 833 C C . HIS A 1 109 ? -8.224 5.308 -5.929 1.00 73.62 109 HIS A C 1
ATOM 835 O O . HIS A 1 109 ? -9.109 6.012 -5.444 1.00 73.62 109 HIS A O 1
ATOM 841 N N . GLU A 1 110 ? -8.278 3.976 -5.889 1.00 71.94 110 GLU A N 1
ATOM 842 C CA . GLU A 1 110 ? -9.428 3.254 -5.330 1.00 71.94 110 GLU A CA 1
ATOM 843 C C . GLU A 1 110 ? -9.606 3.532 -3.826 1.00 71.94 110 GLU A C 1
ATOM 845 O O . GLU A 1 110 ? -10.716 3.453 -3.292 1.00 71.94 110 GLU A O 1
ATOM 850 N N . TYR A 1 111 ? -8.527 3.904 -3.139 1.00 65.69 111 TYR A N 1
ATOM 851 C CA . TYR A 1 111 ? -8.535 4.071 -1.696 1.00 65.69 111 TYR A CA 1
ATOM 852 C C . TYR A 1 111 ? -8.618 5.557 -1.274 1.00 65.69 111 TYR A C 1
ATOM 854 O O . TYR A 1 111 ? -9.002 5.821 -0.132 1.00 65.69 111 TYR A O 1
ATOM 862 N N . TRP A 1 112 ? -8.401 6.510 -2.202 1.00 63.22 112 TRP A N 1
ATOM 863 C CA . TRP A 1 112 ? -8.378 7.966 -1.970 1.00 63.22 112 TRP A CA 1
ATOM 864 C C . TRP A 1 112 ? -9.586 8.596 -1.245 1.00 63.22 112 TRP A C 1
ATOM 866 O O . TRP A 1 112 ? -9.360 9.486 -0.428 1.00 63.22 112 TRP A O 1
ATOM 876 N N . PRO A 1 113 ? -10.862 8.207 -1.466 1.00 50.50 113 PRO A N 1
ATOM 877 C CA . PRO A 1 113 ? -11.979 9.089 -1.114 1.00 50.50 113 PRO A CA 1
ATOM 878 C C . PRO A 1 113 ? -12.125 9.484 0.364 1.00 50.50 113 PRO A C 1
ATOM 880 O O . PRO A 1 113 ? -12.846 10.441 0.635 1.00 50.50 113 PRO A O 1
ATOM 883 N N . SER A 1 114 ? -11.494 8.784 1.316 1.00 57.06 114 SER A N 1
ATOM 884 C CA . SER A 1 114 ? -11.345 9.223 2.715 1.00 57.06 114 SER A CA 1
ATOM 885 C C . SER A 1 114 ? -10.316 8.335 3.435 1.00 57.06 114 SER A C 1
ATOM 887 O O . SER A 1 114 ? -10.632 7.240 3.909 1.00 57.06 114 SER A O 1
ATOM 889 N N . HIS A 1 115 ? -9.059 8.771 3.473 1.00 70.44 115 HIS A N 1
ATOM 890 C CA . HIS A 1 115 ? -7.942 7.957 3.957 1.00 70.44 115 HIS A CA 1
ATOM 891 C C . HIS A 1 115 ? -7.516 8.259 5.395 1.00 70.44 115 HIS A C 1
ATOM 893 O O . HIS A 1 115 ? -7.864 9.270 6.005 1.00 70.44 115 HIS A O 1
ATOM 899 N N . LEU A 1 116 ? -6.635 7.387 5.895 1.00 77.56 116 LEU A N 1
ATOM 900 C CA . LEU A 1 116 ? -5.818 7.612 7.083 1.00 77.56 116 LEU A CA 1
ATOM 901 C C . LEU A 1 116 ? -5.079 8.964 7.039 1.00 77.56 116 LEU A C 1
ATOM 903 O O . LEU A 1 116 ? -4.903 9.568 8.084 1.00 77.56 116 LEU A O 1
ATOM 907 N N . VAL A 1 117 ? -4.679 9.458 5.861 1.00 82.31 117 VAL A N 1
ATOM 908 C CA . VAL A 1 117 ? -4.015 10.768 5.708 1.00 82.31 117 VAL A CA 1
ATOM 909 C C . VAL A 1 117 ? -4.914 11.912 6.183 1.00 82.31 117 VAL A C 1
ATOM 911 O O . VAL A 1 117 ? -4.449 12.788 6.905 1.00 82.31 117 VAL A O 1
ATOM 914 N N . ASP A 1 118 ? -6.203 11.872 5.846 1.00 80.25 118 ASP A N 1
ATOM 915 C CA . ASP A 1 118 ? -7.158 12.915 6.230 1.00 80.25 118 ASP A CA 1
ATOM 916 C C . ASP A 1 118 ? -7.648 12.749 7.674 1.00 80.25 118 ASP A C 1
ATOM 918 O O . ASP A 1 118 ? -7.862 13.731 8.386 1.00 80.25 118 ASP A O 1
ATOM 922 N N . SER A 1 119 ? -7.842 11.500 8.112 1.00 82.19 119 SER A N 1
ATOM 923 C CA . SER A 1 119 ? -8.412 11.181 9.428 1.00 82.19 119 SER A CA 1
ATOM 924 C C . SER A 1 119 ? -7.369 11.138 10.557 1.00 82.19 119 SER A C 1
ATOM 926 O O . SER A 1 119 ? -7.654 11.539 11.686 1.00 82.19 119 SER A O 1
ATOM 928 N N . GLU A 1 120 ? -6.175 10.609 10.279 1.00 86.19 120 GLU A N 1
ATOM 929 C CA . GLU A 1 120 ? -5.090 10.318 11.231 1.00 86.19 120 GLU A CA 1
ATOM 930 C C . GLU A 1 120 ? -3.698 10.585 10.591 1.00 86.19 120 GLU A C 1
ATOM 932 O O . GLU A 1 120 ? -2.894 9.656 10.421 1.00 86.19 120 GLU A O 1
ATOM 937 N N . PRO A 1 121 ? -3.387 11.839 10.211 1.00 86.12 121 PRO A N 1
ATOM 938 C CA . PRO A 1 121 ? -2.206 12.176 9.409 1.00 86.12 121 PRO A CA 1
ATOM 939 C C . PRO A 1 121 ? -0.884 11.729 10.041 1.00 86.12 121 PRO A C 1
ATOM 941 O O . PRO A 1 121 ? 0.007 11.243 9.342 1.00 86.12 121 PRO A O 1
ATOM 944 N N . GLU A 1 122 ? -0.747 11.830 11.365 1.00 88.00 122 GLU A N 1
ATOM 945 C CA . GLU A 1 122 ? 0.467 11.404 12.069 1.00 88.00 122 GLU A CA 1
ATOM 946 C C . GLU A 1 122 ? 0.703 9.894 11.934 1.00 88.00 122 GLU A C 1
ATOM 948 O O . GLU A 1 122 ? 1.842 9.443 11.796 1.00 88.00 122 GLU A O 1
ATOM 953 N N . VAL A 1 123 ? -0.377 9.109 11.925 1.00 87.12 123 VAL A N 1
ATOM 954 C CA . VAL A 1 123 ? -0.310 7.656 11.743 1.00 87.12 123 VAL A CA 1
ATOM 955 C C . VAL A 1 123 ? 0.046 7.327 10.297 1.00 87.12 123 VAL A C 1
ATOM 957 O O . VAL A 1 123 ? 0.896 6.468 10.063 1.00 87.12 123 VAL A O 1
ATOM 960 N N . ALA A 1 124 ? -0.539 8.036 9.327 1.00 85.94 124 ALA A N 1
ATOM 961 C CA . ALA A 1 124 ? -0.229 7.842 7.913 1.00 85.94 124 ALA A CA 1
ATOM 962 C C . ALA A 1 124 ? 1.245 8.126 7.587 1.00 85.94 124 ALA A C 1
ATOM 964 O O . ALA A 1 124 ? 1.882 7.337 6.882 1.00 85.94 124 ALA A O 1
ATOM 965 N N . ILE A 1 125 ? 1.809 9.206 8.138 1.00 88.88 125 ILE A N 1
ATOM 966 C CA . ILE A 1 125 ? 3.227 9.550 7.961 1.00 88.88 125 ILE A CA 1
ATOM 967 C C . ILE A 1 125 ? 4.118 8.460 8.569 1.00 88.88 125 ILE A C 1
ATOM 969 O O . ILE A 1 125 ? 4.967 7.907 7.867 1.00 88.88 125 ILE A O 1
ATOM 973 N N . ALA A 1 126 ? 3.882 8.077 9.828 1.00 89.19 126 ALA A N 1
ATOM 974 C CA . ALA A 1 126 ? 4.693 7.066 10.512 1.00 89.19 126 ALA A CA 1
ATOM 975 C C . ALA A 1 126 ? 4.655 5.691 9.810 1.00 89.19 126 ALA A C 1
ATOM 977 O O . ALA A 1 126 ? 5.675 5.000 9.690 1.00 89.19 126 ALA A O 1
ATOM 978 N N . GLN A 1 127 ? 3.485 5.288 9.304 1.00 85.94 127 GLN A N 1
ATOM 979 C CA . GLN A 1 127 ? 3.342 4.044 8.545 1.00 85.94 127 GLN A CA 1
ATOM 980 C C . GLN A 1 127 ? 4.070 4.106 7.201 1.00 85.94 127 GLN A C 1
ATOM 982 O O . GLN A 1 127 ? 4.729 3.137 6.818 1.00 85.94 127 GLN A O 1
ATOM 987 N N . THR A 1 128 ? 4.010 5.248 6.515 1.00 87.44 128 THR A N 1
ATOM 988 C CA . THR A 1 128 ? 4.724 5.459 5.250 1.00 87.44 128 THR A CA 1
ATOM 989 C C . THR A 1 128 ? 6.234 5.366 5.449 1.00 87.44 128 THR A C 1
ATOM 991 O O . THR A 1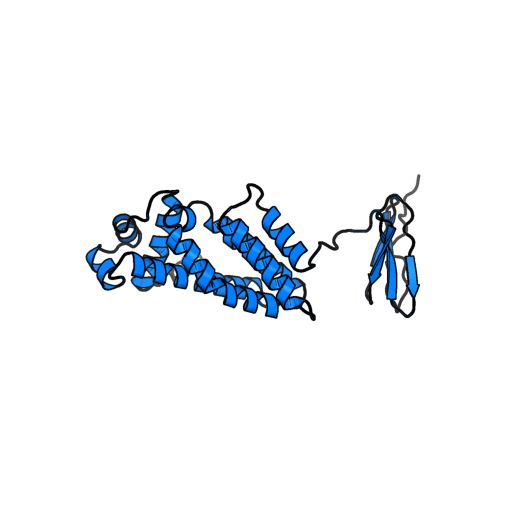 128 ? 6.902 4.642 4.710 1.00 87.44 128 THR A O 1
ATOM 994 N N . GLU A 1 129 ? 6.777 6.023 6.478 1.00 89.62 129 GLU A N 1
ATOM 995 C CA . GLU A 1 129 ? 8.203 5.955 6.826 1.00 89.62 129 GLU A CA 1
ATOM 996 C C . GLU A 1 129 ? 8.661 4.516 7.084 1.00 89.62 129 GLU A C 1
ATOM 998 O O . GLU A 1 129 ? 9.701 4.086 6.583 1.00 89.62 129 GLU A O 1
ATOM 1003 N N . THR A 1 130 ? 7.842 3.746 7.803 1.00 89.00 130 THR A N 1
ATOM 1004 C CA . THR A 1 130 ? 8.114 2.334 8.102 1.00 89.00 130 THR A CA 1
ATOM 1005 C C . THR A 1 130 ? 8.067 1.462 6.842 1.00 89.00 130 THR A C 1
ATOM 1007 O O . THR A 1 130 ? 8.869 0.541 6.681 1.00 89.00 130 THR A O 1
ATOM 1010 N N . ALA A 1 131 ? 7.133 1.735 5.928 1.00 85.44 131 ALA A N 1
ATOM 1011 C CA . ALA A 1 131 ? 6.916 0.934 4.727 1.00 85.44 131 ALA A CA 1
ATOM 1012 C C . ALA A 1 131 ? 7.928 1.217 3.604 1.00 85.44 131 ALA A C 1
ATOM 1014 O O . ALA A 1 131 ? 8.214 0.312 2.807 1.00 85.44 131 ALA A O 1
ATOM 1015 N N . LEU A 1 132 ? 8.456 2.444 3.535 1.00 89.81 132 LEU A N 1
ATOM 1016 C CA . LEU A 1 132 ? 9.226 2.968 2.404 1.00 89.81 132 LEU A CA 1
ATOM 1017 C C . LEU A 1 132 ? 10.434 2.100 2.014 1.00 89.81 132 LEU A C 1
ATOM 1019 O O . LEU A 1 132 ? 10.543 1.784 0.826 1.00 89.81 132 LEU A O 1
ATOM 1023 N N . PRO A 1 133 ? 11.304 1.633 2.935 1.00 93.12 133 PRO A N 1
ATOM 1024 C CA . PRO A 1 133 ? 12.448 0.799 2.558 1.00 93.12 133 PRO A CA 1
ATOM 1025 C C . PRO A 1 133 ? 12.032 -0.483 1.825 1.00 93.12 133 PRO A C 1
ATOM 1027 O O . PRO A 1 133 ? 12.617 -0.837 0.802 1.00 93.12 133 PRO A O 1
ATOM 1030 N N . GLY A 1 134 ? 10.967 -1.140 2.297 1.00 90.88 134 GLY A N 1
ATOM 1031 C CA . GLY A 1 134 ? 10.449 -2.359 1.677 1.00 90.88 134 GLY A CA 1
ATOM 1032 C C . GLY A 1 134 ? 9.787 -2.109 0.318 1.00 90.88 134 GLY A C 1
ATOM 1033 O O . GLY A 1 134 ? 9.852 -2.972 -0.558 1.00 90.88 134 GLY A O 1
ATOM 1034 N N . LEU A 1 135 ? 9.166 -0.940 0.118 1.00 90.12 135 LEU A N 1
ATOM 1035 C CA . LEU A 1 135 ? 8.616 -0.538 -1.183 1.00 90.12 135 LEU A CA 1
ATOM 1036 C C . LEU A 1 135 ? 9.734 -0.308 -2.207 1.00 90.12 135 LEU A C 1
ATOM 1038 O O . LEU A 1 135 ? 9.662 -0.832 -3.320 1.00 90.12 135 LEU A O 1
ATOM 1042 N N . VAL A 1 136 ? 10.798 0.402 -1.811 1.00 94.69 136 VAL A N 1
ATOM 1043 C CA . VAL A 1 136 ? 11.977 0.629 -2.664 1.00 94.69 136 VAL A CA 1
ATOM 1044 C C . VAL A 1 136 ? 12.628 -0.696 -3.042 1.00 94.69 136 VAL A C 1
ATOM 1046 O O . VAL A 1 136 ? 12.884 -0.931 -4.221 1.00 94.69 136 VAL A O 1
ATOM 1049 N N . GLU A 1 137 ? 12.852 -1.588 -2.075 1.00 94.44 137 GLU A N 1
ATOM 1050 C CA . GLU A 1 137 ? 13.456 -2.898 -2.337 1.00 94.44 137 GLU A CA 1
ATOM 1051 C C . GLU A 1 137 ? 12.606 -3.738 -3.304 1.00 94.44 137 GLU A C 1
ATOM 1053 O O . GLU A 1 137 ? 13.136 -4.367 -4.225 1.00 94.44 137 GLU A O 1
ATOM 1058 N N . SER A 1 138 ? 11.284 -3.729 -3.122 1.00 90.75 138 SER A N 1
ATOM 1059 C CA . SER A 1 138 ? 10.355 -4.491 -3.962 1.00 90.75 138 SER A CA 1
ATOM 1060 C C . SER A 1 138 ? 10.354 -3.990 -5.403 1.00 90.75 138 SER A C 1
ATOM 1062 O O . SER A 1 138 ? 10.459 -4.800 -6.324 1.00 90.75 138 SER A O 1
ATOM 1064 N N . LEU A 1 139 ? 10.296 -2.670 -5.613 1.00 92.44 139 LEU A N 1
ATOM 1065 C CA . LEU A 1 139 ? 10.322 -2.077 -6.950 1.00 92.44 139 LEU A CA 1
ATOM 1066 C C . LEU A 1 139 ? 11.697 -2.228 -7.615 1.00 92.44 139 LEU A C 1
ATOM 1068 O O . LEU A 1 139 ? 11.773 -2.575 -8.792 1.00 92.44 139 LEU A O 1
ATOM 1072 N N . MET A 1 140 ? 12.785 -2.068 -6.857 1.00 94.19 140 MET A N 1
ATOM 1073 C CA . MET A 1 140 ? 14.154 -2.276 -7.340 1.00 94.19 140 MET A CA 1
ATOM 1074 C C . MET A 1 140 ? 14.341 -3.675 -7.940 1.00 94.19 140 MET A C 1
ATOM 1076 O O . MET A 1 140 ? 14.952 -3.799 -8.995 1.00 94.19 140 MET A O 1
ATOM 1080 N N . LYS A 1 141 ? 13.763 -4.723 -7.334 1.00 91.31 141 LYS A N 1
ATOM 1081 C CA . LYS A 1 141 ? 13.809 -6.105 -7.861 1.00 91.31 141 LYS A CA 1
ATOM 1082 C C . LYS A 1 141 ? 13.116 -6.272 -9.220 1.00 91.31 141 LYS A C 1
ATOM 1084 O O . LYS A 1 141 ? 13.314 -7.291 -9.878 1.00 91.31 141 LYS A O 1
ATOM 1089 N N . MET A 1 142 ? 12.278 -5.321 -9.630 1.00 87.06 142 MET A N 1
ATOM 1090 C CA . MET A 1 142 ? 11.569 -5.339 -10.916 1.00 87.06 142 MET A CA 1
ATOM 1091 C C . MET A 1 142 ? 12.281 -4.515 -11.995 1.00 87.06 142 MET A C 1
ATOM 1093 O O . MET A 1 142 ? 11.974 -4.673 -13.174 1.00 87.06 142 MET A O 1
ATOM 1097 N N . ILE A 1 143 ? 13.221 -3.646 -11.609 1.00 86.88 143 ILE A N 1
ATOM 1098 C CA . ILE A 1 143 ? 13.914 -2.728 -12.514 1.00 86.88 143 ILE A CA 1
ATOM 1099 C C . ILE A 1 143 ? 15.288 -3.311 -12.871 1.00 86.88 143 ILE A C 1
ATOM 1101 O O . ILE A 1 143 ? 16.112 -3.521 -11.981 1.00 86.88 143 ILE A O 1
ATOM 1105 N N . PRO A 1 144 ? 15.585 -3.557 -14.158 1.00 77.88 144 PRO A N 1
ATOM 1106 C CA . PRO A 1 144 ? 16.897 -4.036 -14.566 1.00 77.88 144 PRO A CA 1
ATOM 1107 C C . PRO A 1 144 ? 17.948 -2.913 -14.572 1.00 77.88 144 PRO A C 1
ATOM 1109 O O . PRO A 1 144 ? 17.646 -1.739 -14.798 1.00 77.88 144 PRO A O 1
ATOM 1112 N N . GLY A 1 145 ? 19.214 -3.305 -14.423 1.00 79.88 145 GLY A N 1
ATOM 1113 C CA . GLY A 1 145 ? 20.369 -2.446 -14.679 1.00 79.88 145 GLY A CA 1
ATOM 1114 C C . GLY A 1 145 ? 20.898 -1.664 -13.467 1.00 79.88 145 GLY A C 1
ATOM 1115 O O . GLY A 1 145 ? 20.315 -1.674 -12.384 1.00 79.88 145 GLY A O 1
ATOM 1116 N N . PRO A 1 146 ? 22.032 -0.965 -13.642 1.00 75.50 146 PRO A N 1
ATOM 1117 C CA . PRO A 1 146 ? 22.792 -0.362 -12.543 1.00 75.50 146 PRO A CA 1
ATOM 1118 C C . PRO A 1 146 ? 22.083 0.822 -11.866 1.00 75.50 146 PRO A C 1
ATOM 1120 O O . PRO A 1 146 ? 22.420 1.176 -10.741 1.00 75.50 146 PRO A O 1
ATOM 1123 N N . ALA A 1 147 ? 21.086 1.425 -12.522 1.00 84.50 147 ALA A N 1
ATOM 1124 C CA . ALA A 1 147 ? 20.312 2.548 -11.988 1.00 84.50 147 ALA A CA 1
ATOM 1125 C C . ALA A 1 147 ? 19.048 2.120 -11.209 1.00 84.50 147 ALA A C 1
ATOM 1127 O O . ALA A 1 147 ? 18.261 2.984 -10.820 1.00 84.50 147 ALA A O 1
ATOM 1128 N N . ALA A 1 148 ? 18.829 0.816 -10.985 1.00 86.06 148 ALA A N 1
ATOM 1129 C CA . ALA A 1 148 ? 17.600 0.286 -10.386 1.00 86.06 148 ALA A CA 1
ATOM 1130 C C . ALA A 1 148 ? 17.252 0.929 -9.035 1.00 86.06 148 ALA A C 1
ATOM 1132 O O . ALA A 1 148 ? 16.106 1.315 -8.818 1.00 86.06 148 ALA A O 1
ATOM 1133 N N . THR A 1 149 ? 18.239 1.113 -8.153 1.00 91.88 149 THR A N 1
ATOM 1134 C CA . THR A 1 149 ? 18.033 1.735 -6.836 1.00 91.88 149 THR A CA 1
ATOM 1135 C C . THR A 1 149 ? 17.566 3.185 -6.946 1.00 91.88 149 THR A C 1
ATOM 1137 O O . THR A 1 149 ? 16.622 3.577 -6.259 1.00 91.88 149 THR A O 1
ATOM 1140 N N . LEU A 1 150 ? 18.200 3.981 -7.817 1.00 93.19 150 LEU A N 1
ATOM 1141 C CA . LEU A 1 150 ? 17.843 5.386 -8.019 1.00 93.19 150 LEU A CA 1
ATOM 1142 C C . LEU A 1 150 ? 16.425 5.498 -8.581 1.00 93.19 150 LEU A C 1
ATOM 1144 O O . LEU A 1 150 ? 15.595 6.195 -8.008 1.00 93.19 150 LEU A O 1
ATOM 1148 N N . LYS A 1 151 ? 16.128 4.743 -9.643 1.00 93.44 151 LYS A N 1
ATOM 1149 C CA . LYS A 1 151 ? 14.807 4.707 -10.281 1.00 93.44 151 LYS A CA 1
ATOM 1150 C C . LYS A 1 151 ? 13.706 4.276 -9.313 1.00 93.44 151 LYS A C 1
ATOM 1152 O O . LYS A 1 151 ? 12.683 4.947 -9.214 1.00 93.44 151 LYS A O 1
ATOM 1157 N N . ALA A 1 152 ? 13.936 3.203 -8.553 1.00 95.00 152 ALA A N 1
ATOM 1158 C CA . ALA A 1 152 ? 12.988 2.727 -7.548 1.00 95.00 152 ALA A CA 1
ATOM 1159 C C . ALA A 1 152 ? 12.745 3.774 -6.455 1.00 95.00 152 ALA A C 1
ATOM 1161 O O . ALA A 1 152 ? 11.602 4.036 -6.097 1.00 95.00 152 ALA A O 1
ATOM 1162 N N . THR A 1 153 ? 13.808 4.404 -5.948 1.00 96.62 153 THR A N 1
ATOM 1163 C CA . THR A 1 153 ? 13.696 5.441 -4.912 1.00 96.62 153 THR A CA 1
ATOM 1164 C C . THR A 1 153 ? 12.918 6.654 -5.417 1.00 96.62 153 THR A C 1
ATOM 1166 O O . THR A 1 153 ? 12.053 7.158 -4.702 1.00 96.62 153 THR A O 1
ATOM 1169 N N . THR A 1 154 ? 13.189 7.107 -6.643 1.00 96.88 154 THR A N 1
ATOM 1170 C CA . THR A 1 154 ? 12.463 8.217 -7.272 1.00 96.88 154 THR A CA 1
ATOM 1171 C C . THR A 1 154 ? 10.986 7.877 -7.440 1.00 96.88 154 THR A C 1
ATOM 1173 O O . THR A 1 154 ? 10.138 8.619 -6.952 1.00 96.88 154 THR A O 1
ATOM 1176 N N . ALA A 1 155 ? 10.672 6.730 -8.048 1.00 95.00 155 ALA A N 1
ATOM 1177 C CA . ALA A 1 155 ? 9.295 6.299 -8.274 1.00 95.00 155 ALA A CA 1
ATOM 1178 C C . ALA A 1 155 ? 8.513 6.134 -6.957 1.00 95.00 155 ALA A C 1
ATOM 1180 O O . ALA A 1 155 ? 7.389 6.612 -6.843 1.00 95.00 155 ALA A O 1
ATOM 1181 N N . VAL A 1 156 ? 9.117 5.541 -5.920 1.00 94.75 156 VAL A N 1
ATOM 1182 C CA . VAL A 1 156 ? 8.467 5.413 -4.604 1.00 94.75 156 VAL A CA 1
ATOM 1183 C C . VAL A 1 156 ? 8.225 6.778 -3.960 1.00 94.75 156 VAL A C 1
ATOM 1185 O O . VAL A 1 156 ? 7.168 6.982 -3.372 1.00 94.75 156 VAL A O 1
ATOM 1188 N N . ARG A 1 157 ? 9.150 7.738 -4.077 1.00 94.62 157 ARG A N 1
ATOM 1189 C CA . ARG A 1 157 ? 8.929 9.099 -3.553 1.00 94.62 157 ARG A CA 1
ATOM 1190 C C . ARG A 1 157 ? 7.811 9.832 -4.288 1.00 94.62 157 ARG A C 1
ATOM 1192 O O . ARG A 1 157 ? 7.035 10.515 -3.630 1.00 94.62 157 ARG A O 1
ATOM 1199 N N . VAL A 1 158 ? 7.705 9.657 -5.605 1.00 93.94 158 VAL A N 1
ATOM 1200 C CA . VAL A 1 158 ? 6.572 10.163 -6.396 1.00 93.94 158 VAL A CA 1
ATOM 1201 C C . VAL A 1 158 ? 5.265 9.541 -5.904 1.00 93.94 158 VAL A C 1
ATOM 1203 O O . VAL A 1 158 ? 4.346 10.275 -5.556 1.00 93.94 158 VAL A O 1
ATOM 1206 N N . ALA A 1 159 ? 5.206 8.212 -5.765 1.00 90.81 159 ALA A N 1
ATOM 1207 C CA . ALA A 1 159 ? 4.025 7.523 -5.239 1.00 90.81 159 ALA A CA 1
ATOM 1208 C C . ALA A 1 159 ? 3.642 8.003 -3.829 1.00 90.81 159 ALA A C 1
ATOM 1210 O O . ALA A 1 159 ? 2.468 8.203 -3.542 1.00 90.81 159 ALA A O 1
ATOM 1211 N N . VAL A 1 160 ? 4.614 8.214 -2.936 1.00 90.00 160 VAL A N 1
ATOM 1212 C CA . VAL A 1 160 ? 4.356 8.753 -1.590 1.00 90.00 160 VAL A CA 1
ATOM 1213 C C . VAL A 1 160 ? 3.847 10.193 -1.653 1.00 90.00 160 VAL A C 1
ATOM 1215 O O . VAL A 1 160 ? 2.961 10.554 -0.884 1.00 90.00 160 VAL A O 1
ATOM 1218 N N . SER A 1 161 ? 4.377 11.010 -2.566 1.00 91.38 161 SER A N 1
ATOM 1219 C CA . SER A 1 161 ? 3.890 12.375 -2.765 1.00 91.38 161 SER A CA 1
ATOM 1220 C C . SER A 1 161 ? 2.424 12.378 -3.180 1.00 91.38 161 SER A C 1
ATOM 1222 O O . SER A 1 161 ? 1.660 13.106 -2.567 1.00 91.38 161 SER A O 1
ATOM 1224 N N . HIS A 1 162 ? 2.025 11.540 -4.142 1.00 88.06 162 HIS A N 1
ATOM 1225 C CA . HIS A 1 162 ? 0.622 11.412 -4.568 1.00 88.06 162 HIS A CA 1
ATOM 1226 C C . HIS A 1 162 ? -0.282 10.833 -3.480 1.00 88.06 162 HIS A C 1
ATOM 1228 O O . HIS A 1 162 ? -1.435 11.230 -3.367 1.00 88.06 162 HIS A O 1
ATOM 1234 N N . TYR A 1 163 ? 0.248 9.950 -2.633 1.00 84.44 163 TYR A N 1
ATOM 1235 C CA . TYR A 1 163 ? -0.487 9.430 -1.481 1.00 84.44 163 TYR A CA 1
ATOM 1236 C C . TYR A 1 163 ? -0.757 10.499 -0.411 1.00 84.44 163 TYR A C 1
ATOM 1238 O O . TYR A 1 163 ? -1.825 10.507 0.190 1.00 84.44 163 TYR A O 1
ATOM 1246 N N . LEU A 1 164 ? 0.203 11.390 -0.140 1.00 85.69 164 LEU A N 1
ATOM 1247 C CA . LEU A 1 164 ? 0.038 12.457 0.857 1.00 85.69 164 LEU A CA 1
ATOM 1248 C C . LEU A 1 164 ? -0.657 13.699 0.281 1.00 85.69 164 LEU A C 1
ATOM 1250 O O . LEU A 1 164 ? -1.341 14.418 1.006 1.00 85.69 164 LEU A O 1
ATOM 1254 N N . VAL A 1 165 ? -0.430 13.972 -1.002 1.00 85.00 165 VAL A N 1
ATOM 1255 C CA . VAL A 1 165 ? -0.906 15.136 -1.752 1.00 85.00 165 VAL A CA 1
ATOM 1256 C C . VAL A 1 165 ? -1.308 14.662 -3.153 1.00 85.00 165 VAL A C 1
ATOM 1258 O O . VAL A 1 165 ? -0.472 14.629 -4.060 1.00 85.00 165 VAL A O 1
ATOM 1261 N N . PRO A 1 166 ? -2.571 14.280 -3.358 1.00 76.94 166 PRO A N 1
ATOM 1262 C CA . PRO A 1 166 ? -3.011 13.762 -4.642 1.00 76.94 166 PRO A CA 1
ATOM 1263 C C . PRO A 1 166 ? -3.108 14.833 -5.692 1.00 76.94 166 PRO A C 1
ATOM 1265 O O . PRO A 1 166 ? -3.433 15.994 -5.429 1.00 76.94 166 PRO A O 1
ATOM 1268 N N . SER A 1 167 ? -2.950 14.358 -6.917 1.00 73.06 167 SER A N 1
ATOM 1269 C CA . SER A 1 167 ? -3.368 15.090 -8.090 1.00 73.06 167 SER A CA 1
ATOM 1270 C C . SER A 1 167 ? -4.878 14.997 -8.319 1.00 73.06 167 SER A C 1
ATOM 1272 O O . SER A 1 167 ? -5.552 14.045 -7.922 1.00 73.06 167 SER A O 1
ATOM 1274 N N . THR A 1 168 ? -5.405 16.001 -9.013 1.00 70.06 168 THR A N 1
ATOM 1275 C CA . THR A 1 168 ? -6.735 15.972 -9.630 1.00 70.06 168 THR A CA 1
ATOM 1276 C C . THR A 1 168 ? -6.779 15.135 -10.912 1.00 70.06 168 THR A C 1
ATOM 1278 O O . THR A 1 168 ? -7.869 14.836 -11.392 1.00 70.06 168 THR A O 1
ATOM 1281 N N . ASP A 1 169 ? -5.619 14.799 -11.482 1.00 77.62 169 ASP A N 1
ATOM 1282 C CA . ASP A 1 169 ? -5.464 13.957 -12.667 1.00 77.62 169 ASP A CA 1
ATOM 1283 C C . ASP A 1 169 ? -5.060 12.537 -12.251 1.00 77.62 169 ASP A C 1
ATOM 1285 O O . ASP A 1 169 ? -3.997 12.311 -11.663 1.00 77.62 169 ASP A O 1
ATOM 1289 N N . SER A 1 170 ? -5.923 11.566 -12.555 1.00 66.00 170 SER A N 1
ATOM 1290 C CA . SER A 1 170 ? -5.687 10.178 -12.180 1.00 66.00 170 SER A CA 1
ATOM 1291 C C . SER A 1 170 ? -4.552 9.514 -12.953 1.00 66.00 170 SER A C 1
ATOM 1293 O O . SER A 1 170 ? -3.897 8.608 -12.427 1.00 66.00 170 SER A O 1
ATOM 1295 N N . ASP A 1 171 ? -4.271 9.993 -14.160 1.00 78.88 171 ASP A N 1
ATOM 1296 C CA . ASP A 1 171 ? -3.276 9.397 -15.050 1.00 78.88 171 ASP A CA 1
ATOM 1297 C C . ASP A 1 171 ? -1.875 9.986 -14.815 1.00 78.88 171 ASP A C 1
ATOM 1299 O O . ASP A 1 171 ? -0.860 9.393 -15.212 1.00 78.88 171 ASP A O 1
ATOM 1303 N N . GLU A 1 172 ? -1.794 11.116 -14.103 1.00 85.00 172 GLU A N 1
ATOM 1304 C CA . GLU A 1 172 ? -0.541 11.807 -13.802 1.00 85.00 172 GLU A CA 1
ATOM 1305 C C . GLU A 1 172 ? 0.419 10.918 -13.004 1.00 85.00 172 GLU A C 1
ATOM 1307 O O . GLU A 1 172 ? 1.595 10.800 -13.358 1.00 85.00 172 GLU A O 1
ATOM 1312 N N . LEU A 1 173 ? -0.074 10.242 -11.960 1.00 88.69 173 LEU A N 1
ATOM 1313 C CA . LEU A 1 173 ? 0.750 9.357 -11.136 1.00 88.69 173 LEU A CA 1
ATOM 1314 C C . LEU A 1 173 ? 1.387 8.249 -11.980 1.00 88.69 173 LEU A C 1
ATOM 1316 O O . LEU A 1 173 ? 2.599 8.040 -11.917 1.00 88.69 173 LEU A O 1
ATOM 1320 N N . LEU A 1 174 ? 0.591 7.543 -12.787 1.00 89.06 174 LEU A N 1
ATOM 1321 C CA . LEU A 1 174 ? 1.102 6.445 -13.606 1.00 89.06 174 LEU A CA 1
ATOM 1322 C C . LEU A 1 174 ? 2.153 6.942 -14.604 1.00 89.06 174 LEU A C 1
ATOM 1324 O O . LEU A 1 174 ? 3.198 6.306 -14.762 1.00 89.06 174 LEU A O 1
ATOM 1328 N N . SER A 1 175 ? 1.908 8.096 -15.224 1.00 88.06 175 SER A N 1
ATOM 1329 C CA . SER A 1 175 ? 2.835 8.734 -16.162 1.00 88.06 175 SER A CA 1
ATOM 1330 C C . SER A 1 175 ? 4.162 9.104 -15.491 1.00 88.06 175 SER A C 1
ATOM 1332 O O . SER A 1 175 ? 5.231 8.766 -15.999 1.00 88.06 175 SER A O 1
ATOM 1334 N N . GLN A 1 176 ? 4.121 9.706 -14.299 1.00 90.88 176 GLN A N 1
ATOM 1335 C CA . GLN A 1 176 ? 5.326 10.060 -13.541 1.00 90.88 176 GLN A CA 1
ATOM 1336 C C . GLN A 1 176 ? 6.097 8.828 -13.047 1.00 90.88 176 GLN A C 1
ATOM 1338 O O . GLN A 1 176 ? 7.330 8.826 -13.051 1.00 90.88 176 GLN A O 1
ATOM 1343 N N . LEU A 1 177 ? 5.401 7.761 -12.641 1.00 92.25 177 LEU A N 1
ATOM 1344 C CA . LEU A 1 177 ? 6.037 6.499 -12.252 1.00 92.25 177 LEU A CA 1
ATOM 1345 C C . LEU A 1 177 ? 6.762 5.851 -13.431 1.00 92.25 177 LEU A C 1
ATOM 1347 O O . LEU A 1 177 ? 7.903 5.404 -13.288 1.00 92.25 177 LEU A O 1
ATOM 1351 N N . ARG A 1 178 ? 6.102 5.813 -14.591 1.00 88.88 178 ARG A N 1
ATOM 1352 C CA . ARG A 1 178 ? 6.652 5.314 -15.852 1.00 88.88 178 ARG A CA 1
ATOM 1353 C C . ARG A 1 178 ? 7.908 6.077 -16.251 1.00 88.88 178 ARG A C 1
ATOM 1355 O O . ARG A 1 178 ? 8.946 5.452 -16.483 1.00 88.88 178 ARG A O 1
ATOM 1362 N N . GLU A 1 179 ? 7.849 7.402 -16.214 1.00 88.69 179 GLU A N 1
ATOM 1363 C CA . GLU A 1 179 ? 8.994 8.276 -16.474 1.00 88.69 179 GLU A CA 1
ATOM 1364 C C . GLU A 1 179 ? 10.154 7.986 -15.508 1.00 88.69 179 GLU A C 1
ATOM 1366 O O . GLU A 1 179 ? 11.278 7.700 -15.931 1.00 88.69 179 GLU A O 1
ATOM 1371 N N . ALA A 1 180 ? 9.877 7.927 -14.201 1.00 91.44 180 ALA A N 1
ATOM 1372 C CA . ALA A 1 180 ? 10.889 7.705 -13.167 1.00 91.44 180 ALA A CA 1
ATOM 1373 C C . ALA A 1 180 ? 11.666 6.386 -13.332 1.00 91.44 180 ALA A C 1
ATOM 1375 O O . ALA A 1 180 ? 12.836 6.300 -12.943 1.00 91.44 180 ALA A O 1
ATOM 1376 N N . VAL A 1 181 ? 11.049 5.349 -13.910 1.00 87.81 181 VAL A N 1
ATOM 1377 C CA . VAL A 1 181 ? 11.711 4.058 -14.156 1.00 87.81 181 VAL A CA 1
ATOM 1378 C C . VAL A 1 181 ? 12.220 3.888 -15.592 1.00 87.81 181 VAL A C 1
ATOM 1380 O O . VAL A 1 181 ? 12.939 2.922 -15.879 1.00 87.81 181 VAL A O 1
ATOM 1383 N N . GLY A 1 182 ? 11.933 4.827 -16.495 1.00 83.44 182 GLY A N 1
ATOM 1384 C CA . GLY A 1 182 ? 12.262 4.735 -17.922 1.00 83.44 182 GLY A CA 1
ATOM 1385 C C . GLY A 1 182 ? 11.366 3.761 -18.699 1.00 83.44 182 GLY A C 1
ATOM 1386 O O . GLY A 1 182 ? 11.830 3.097 -19.631 1.00 83.44 182 GLY A O 1
ATOM 1387 N N . LEU A 1 183 ? 10.105 3.639 -18.285 1.00 76.44 183 LEU A N 1
ATOM 1388 C CA . LEU A 1 183 ? 9.018 3.029 -19.047 1.00 76.44 183 LEU A CA 1
ATOM 1389 C C . LEU A 1 183 ? 8.221 4.127 -19.761 1.00 76.44 183 LEU A C 1
ATOM 1391 O O . LEU A 1 183 ? 7.032 4.283 -19.529 1.00 76.44 183 LEU A O 1
ATOM 1395 N N . TYR A 1 184 ? 8.869 4.902 -20.622 1.00 59.84 184 TYR A N 1
ATOM 1396 C CA . TYR A 1 184 ? 8.131 5.743 -21.559 1.00 59.84 184 TYR A CA 1
ATOM 1397 C C . TYR A 1 184 ? 7.354 4.852 -22.536 1.00 59.84 184 TYR A C 1
ATOM 1399 O O . TYR A 1 184 ? 7.779 3.731 -22.863 1.00 59.84 184 TYR A O 1
ATOM 1407 N N . ASP A 1 185 ? 6.194 5.344 -22.953 1.00 44.28 185 ASP A N 1
ATOM 1408 C CA . ASP A 1 185 ? 5.339 4.694 -23.929 1.00 44.28 185 ASP A CA 1
ATOM 1409 C C . ASP A 1 185 ? 6.046 4.750 -25.294 1.00 44.28 185 ASP A C 1
ATOM 1411 O O . ASP A 1 185 ? 5.988 5.739 -26.008 1.00 44.28 185 ASP A O 1
ATOM 1415 N N . MET A 1 186 ? 6.736 3.677 -25.687 1.00 41.78 186 MET A N 1
ATOM 1416 C CA . MET A 1 186 ? 7.193 3.487 -27.077 1.00 41.78 186 MET A CA 1
ATOM 1417 C C . MET A 1 186 ? 6.019 3.098 -27.995 1.00 41.78 186 MET A C 1
ATOM 1419 O O . MET A 1 186 ? 6.201 2.381 -28.975 1.00 41.78 186 MET A O 1
ATOM 1423 N N . THR A 1 187 ? 4.806 3.534 -27.653 1.00 37.72 187 THR A N 1
ATOM 1424 C CA . THR A 1 187 ? 3.709 3.695 -28.609 1.00 37.72 187 THR A CA 1
ATOM 1425 C C . THR A 1 187 ? 3.848 5.023 -29.369 1.00 37.72 187 THR A C 1
ATOM 1427 O O . THR A 1 187 ? 3.046 5.304 -30.258 1.00 37.72 187 THR A O 1
ATOM 1430 N N . ASP A 1 188 ? 4.918 5.791 -29.119 1.00 39.59 188 ASP A N 1
ATOM 1431 C CA . ASP A 1 188 ? 5.483 6.703 -30.111 1.00 39.59 188 ASP A CA 1
ATOM 1432 C C . ASP A 1 188 ? 6.003 5.887 -31.300 1.00 39.59 188 ASP A C 1
ATOM 1434 O O . ASP A 1 188 ? 7.188 5.596 -31.480 1.00 39.59 188 ASP A O 1
ATOM 1438 N N . THR A 1 189 ? 5.056 5.532 -32.164 1.00 42.12 189 THR A N 1
ATOM 1439 C CA . THR A 1 189 ? 5.290 5.639 -33.597 1.00 42.12 189 THR A CA 1
ATOM 1440 C C . THR A 1 189 ? 6.036 6.956 -33.799 1.00 42.12 189 THR A C 1
ATOM 1442 O O . THR A 1 189 ? 5.509 8.007 -33.440 1.00 42.12 189 THR A O 1
ATOM 1445 N N . TYR A 1 190 ? 7.259 6.916 -34.329 1.00 41.38 190 TYR A N 1
ATOM 1446 C CA . TYR A 1 190 ? 7.927 8.127 -34.798 1.00 41.38 190 TYR A CA 1
ATOM 1447 C C . TYR A 1 190 ? 7.104 8.663 -35.981 1.00 41.38 190 TYR A C 1
ATOM 1449 O O . TYR A 1 190 ? 7.366 8.331 -37.133 1.00 41.38 190 TYR A O 1
ATOM 1457 N N . LEU A 1 191 ? 6.049 9.427 -35.696 1.00 42.41 191 LEU A N 1
ATOM 1458 C CA . LEU A 1 191 ? 5.303 10.220 -36.667 1.00 42.41 191 LEU A CA 1
ATOM 1459 C C . LEU A 1 191 ? 5.954 11.600 -36.709 1.00 42.41 191 LEU A C 1
ATOM 1461 O O . LEU A 1 191 ? 5.373 12.585 -36.260 1.00 42.41 191 LEU A O 1
ATOM 1465 N N . SER A 1 192 ? 7.183 11.669 -37.221 1.00 39.28 192 SER A N 1
ATOM 1466 C CA . SER A 1 192 ? 7.746 12.965 -37.594 1.00 39.28 192 SER A CA 1
ATOM 1467 C C . SER A 1 192 ? 7.172 13.357 -38.955 1.00 39.28 192 SER A C 1
ATOM 1469 O O . SER A 1 192 ? 7.110 12.546 -39.882 1.00 39.28 192 SER A O 1
ATOM 1471 N N . SER A 1 193 ? 6.709 14.602 -39.068 1.00 40.31 193 SER A N 1
ATOM 1472 C CA . SER A 1 193 ? 6.351 15.195 -40.368 1.00 40.31 193 SER A CA 1
ATOM 1473 C C . SER A 1 193 ? 7.600 15.534 -41.189 1.00 40.31 193 SER A C 1
ATOM 1475 O O . SER A 1 193 ? 7.499 15.772 -42.394 1.00 40.31 193 SER A O 1
ATOM 1477 N N . ASP A 1 194 ? 8.761 15.542 -40.529 1.00 40.34 194 ASP A N 1
ATOM 1478 C CA . ASP A 1 194 ? 10.065 15.859 -41.080 1.00 40.34 194 ASP A CA 1
ATOM 1479 C C . ASP A 1 194 ? 10.888 14.578 -41.317 1.00 40.34 194 ASP A C 1
ATOM 1481 O O . ASP A 1 194 ? 10.697 13.553 -40.656 1.00 40.34 194 ASP A O 1
ATOM 1485 N N . PRO A 1 195 ? 11.805 14.585 -42.298 1.00 45.72 195 PRO A N 1
ATOM 1486 C CA . PRO A 1 195 ? 12.618 13.419 -42.610 1.00 45.72 195 PRO A CA 1
ATOM 1487 C C . PRO A 1 195 ? 13.552 13.068 -41.442 1.00 45.72 195 PRO A C 1
ATOM 1489 O O . PRO A 1 195 ? 14.549 13.742 -41.190 1.00 45.72 195 PRO A O 1
ATOM 1492 N N . VAL A 1 196 ? 13.258 11.959 -40.764 1.00 53.44 196 VAL A N 1
ATOM 1493 C CA . VAL A 1 196 ? 14.125 11.380 -39.732 1.00 53.44 196 VAL A CA 1
ATOM 1494 C C . VAL A 1 196 ? 15.384 10.798 -40.379 1.00 53.44 196 VAL A C 1
ATOM 1496 O O . VAL A 1 196 ? 15.307 10.009 -41.323 1.00 53.44 196 VAL A O 1
ATOM 1499 N N . THR A 1 197 ? 16.561 11.144 -39.851 1.00 57.03 197 THR A N 1
ATOM 1500 C CA . THR A 1 197 ? 17.821 10.500 -40.257 1.00 57.03 197 THR A CA 1
ATOM 1501 C C . THR A 1 197 ? 18.050 9.242 -39.423 1.00 57.03 197 THR A C 1
ATOM 1503 O O . THR A 1 197 ? 18.049 9.294 -38.191 1.00 57.03 197 THR A O 1
ATOM 1506 N N . VAL A 1 198 ? 18.265 8.111 -40.099 1.00 60.00 198 VAL A N 1
ATOM 1507 C CA . VAL A 1 198 ? 18.564 6.816 -39.473 1.00 60.00 198 VAL A CA 1
ATOM 1508 C C . VAL A 1 198 ? 19.950 6.354 -39.913 1.00 60.00 198 VAL A C 1
ATOM 1510 O O . VAL A 1 198 ? 20.199 6.180 -41.106 1.00 60.00 198 VAL A O 1
ATOM 1513 N N . GLU A 1 199 ? 20.848 6.130 -38.955 1.00 55.81 199 GLU A N 1
ATOM 1514 C CA . GLU A 1 199 ? 22.200 5.615 -39.199 1.00 55.81 199 GLU A CA 1
ATOM 1515 C C . GLU A 1 199 ? 22.391 4.240 -38.554 1.00 55.81 199 GLU A C 1
ATOM 1517 O O . GLU A 1 199 ? 21.945 3.988 -37.434 1.00 55.81 199 GLU A O 1
ATOM 1522 N N . PHE A 1 200 ? 23.106 3.351 -39.244 1.00 53.56 200 PHE A N 1
ATOM 1523 C CA . PHE A 1 200 ? 23.473 2.036 -38.724 1.00 53.56 200 PHE A CA 1
ATOM 1524 C C . PHE A 1 200 ? 24.966 1.992 -38.425 1.00 53.56 200 PHE A C 1
ATOM 1526 O O . PHE A 1 200 ? 25.788 2.291 -39.293 1.00 53.56 200 PHE A O 1
ATOM 1533 N N . PHE A 1 201 ? 25.314 1.575 -37.211 1.00 49.12 201 PHE A N 1
ATOM 1534 C CA . PHE A 1 201 ? 26.700 1.410 -36.792 1.00 49.12 201 PHE A CA 1
ATOM 1535 C C . PHE A 1 201 ? 26.835 0.116 -35.990 1.00 49.12 201 PHE A C 1
ATOM 1537 O O . PHE A 1 201 ? 26.191 -0.033 -34.956 1.00 49.12 201 PHE A O 1
ATOM 1544 N N . ASP A 1 202 ? 27.628 -0.834 -36.489 1.00 58.41 202 ASP A N 1
ATOM 1545 C CA . ASP A 1 202 ? 27.966 -2.089 -35.798 1.00 58.41 202 ASP A CA 1
ATOM 1546 C C . ASP A 1 202 ? 26.764 -2.898 -35.255 1.00 58.41 202 ASP A C 1
ATOM 1548 O O . ASP A 1 202 ? 26.846 -3.545 -34.216 1.00 58.41 202 ASP A O 1
ATOM 1552 N N . GLY A 1 203 ? 25.625 -2.882 -35.962 1.00 58.16 203 GLY A N 1
ATOM 1553 C CA . GLY A 1 203 ? 24.402 -3.594 -35.552 1.00 58.16 203 GLY A CA 1
ATOM 1554 C C . GLY A 1 203 ? 23.482 -2.811 -34.605 1.00 58.16 203 GLY A C 1
ATOM 1555 O O . GLY A 1 203 ? 22.386 -3.283 -34.295 1.00 58.16 203 GLY A O 1
ATOM 1556 N N . ASN A 1 204 ? 23.874 -1.595 -34.222 1.00 55.62 204 ASN A N 1
ATOM 1557 C CA . ASN A 1 204 ? 23.042 -0.644 -33.495 1.00 55.62 204 ASN A CA 1
ATOM 1558 C C . ASN A 1 204 ? 22.399 0.353 -34.468 1.00 55.62 204 ASN A C 1
ATOM 1560 O O . ASN A 1 204 ? 23.016 0.789 -35.444 1.00 55.62 204 ASN A O 1
ATOM 1564 N N . THR A 1 205 ? 21.146 0.720 -34.194 1.00 60.22 205 THR A N 1
ATOM 1565 C CA . THR A 1 205 ? 20.414 1.740 -34.961 1.00 60.22 205 THR A CA 1
ATOM 1566 C C . THR A 1 205 ? 20.464 3.058 -34.205 1.00 60.22 205 THR A C 1
ATOM 1568 O O . THR A 1 205 ? 20.170 3.091 -33.008 1.00 60.22 205 THR A O 1
ATOM 1571 N N . ARG A 1 206 ? 20.826 4.144 -34.889 1.00 60.69 206 ARG A N 1
ATOM 1572 C CA . ARG A 1 206 ? 20.753 5.508 -34.365 1.00 60.69 206 ARG A CA 1
ATOM 1573 C C . ARG A 1 206 ? 19.656 6.269 -35.095 1.00 60.69 206 ARG A C 1
ATOM 1575 O O . ARG A 1 206 ? 19.597 6.222 -36.319 1.00 60.69 206 ARG A O 1
ATOM 1582 N N . ILE A 1 207 ? 18.804 6.952 -34.343 1.00 62.00 207 ILE A N 1
ATOM 1583 C CA . ILE A 1 207 ? 17.690 7.750 -34.867 1.00 62.00 207 ILE A CA 1
ATOM 1584 C C . ILE A 1 207 ? 17.885 9.185 -34.388 1.00 62.00 207 ILE A C 1
ATOM 1586 O O . ILE A 1 207 ? 18.139 9.397 -33.198 1.00 62.00 207 ILE A O 1
ATOM 1590 N N . LEU A 1 208 ? 17.797 10.148 -35.304 1.00 54.88 208 LEU A N 1
ATOM 1591 C CA . LEU A 1 208 ? 17.800 11.565 -34.958 1.00 54.88 208 LEU A CA 1
ATOM 1592 C C . LEU A 1 208 ? 16.402 11.982 -34.486 1.00 54.88 208 LEU A C 1
ATOM 1594 O O . LEU A 1 208 ? 15.431 11.851 -35.224 1.00 54.88 208 LEU A O 1
ATOM 1598 N N . SER A 1 209 ? 16.313 12.437 -33.241 1.00 53.00 209 SER A N 1
ATOM 1599 C CA . SER A 1 209 ? 15.091 12.951 -32.623 1.00 53.00 209 SER A CA 1
ATOM 1600 C C . SER A 1 209 ? 14.785 14.384 -33.075 1.00 53.00 209 SER A C 1
ATOM 1602 O O . SER A 1 209 ? 15.692 15.103 -33.489 1.00 53.00 209 SER A O 1
ATOM 1604 N N . ASP A 1 210 ? 13.530 14.822 -32.936 1.00 48.09 210 ASP A N 1
ATOM 1605 C CA . ASP A 1 210 ? 13.074 16.183 -33.280 1.00 48.09 210 ASP A CA 1
ATOM 1606 C C . ASP A 1 210 ? 13.757 17.280 -32.432 1.00 48.09 210 ASP A C 1
ATOM 1608 O O . ASP A 1 210 ? 13.762 18.456 -32.787 1.00 48.09 210 ASP A O 1
ATOM 1612 N N . ASP A 1 211 ? 14.371 16.899 -31.310 1.00 52.22 211 ASP A N 1
ATOM 1613 C CA . ASP A 1 211 ? 15.202 17.765 -30.467 1.00 52.22 211 ASP A CA 1
ATOM 1614 C C . ASP A 1 211 ? 16.708 17.682 -30.789 1.00 52.22 211 ASP A C 1
ATOM 1616 O O . ASP A 1 211 ? 17.548 18.060 -29.966 1.00 52.22 211 ASP A O 1
ATOM 1620 N N . ASP A 1 212 ? 17.046 17.186 -31.982 1.00 57.59 212 ASP A N 1
ATOM 1621 C CA . ASP A 1 212 ? 18.400 17.071 -32.540 1.00 57.59 212 ASP A CA 1
ATOM 1622 C C . ASP A 1 212 ? 19.340 16.165 -31.712 1.00 57.59 212 ASP A C 1
ATOM 1624 O O . ASP A 1 212 ? 20.572 16.254 -31.766 1.00 57.59 212 ASP A O 1
ATOM 1628 N N . ARG A 1 213 ? 18.758 15.258 -30.912 1.00 48.19 213 ARG A N 1
ATOM 1629 C CA . ARG A 1 213 ? 19.490 14.247 -30.133 1.00 48.19 213 ARG A CA 1
ATOM 1630 C C . ARG A 1 213 ? 19.476 12.889 -30.821 1.00 48.19 213 ARG A C 1
ATOM 1632 O O . ARG A 1 213 ? 18.470 12.445 -31.361 1.00 48.19 213 ARG A O 1
ATOM 1639 N N . TRP A 1 214 ? 20.593 12.173 -30.724 1.00 58.47 214 TRP A N 1
ATOM 1640 C CA . TRP A 1 214 ? 20.690 10.799 -31.215 1.00 58.47 214 TRP A CA 1
ATOM 1641 C C . TRP A 1 214 ? 20.179 9.799 -30.181 1.00 58.47 214 TRP A C 1
ATOM 1643 O O . TRP A 1 214 ? 20.770 9.648 -29.108 1.00 58.47 214 TRP A O 1
ATOM 1653 N N . LEU A 1 215 ? 19.140 9.052 -30.540 1.00 51.34 215 LEU A N 1
ATOM 1654 C CA . LEU A 1 215 ? 18.689 7.874 -29.806 1.00 51.34 215 LEU A CA 1
ATOM 1655 C C . LEU A 1 215 ? 19.424 6.643 -30.334 1.00 51.34 215 LEU A C 1
ATOM 1657 O O . LEU A 1 215 ? 19.532 6.466 -31.544 1.00 51.34 215 LEU A O 1
ATOM 1661 N N . ILE A 1 216 ? 19.941 5.794 -29.444 1.00 53.41 216 ILE A N 1
ATOM 1662 C CA . ILE A 1 216 ? 20.638 4.554 -29.814 1.00 53.41 216 ILE A CA 1
ATOM 1663 C C . ILE A 1 216 ? 19.781 3.371 -29.380 1.00 53.41 216 ILE A C 1
ATOM 1665 O O . ILE A 1 216 ? 19.458 3.232 -28.200 1.00 53.41 216 ILE A O 1
ATOM 1669 N N . ARG A 1 217 ? 19.445 2.504 -30.333 1.00 52.94 217 ARG A N 1
ATOM 1670 C CA . ARG A 1 217 ? 18.743 1.246 -30.093 1.00 52.94 217 ARG A CA 1
ATOM 1671 C C . ARG A 1 217 ? 19.650 0.066 -30.426 1.00 52.94 217 ARG A C 1
ATOM 1673 O O . ARG A 1 217 ? 20.118 -0.069 -31.556 1.00 52.94 217 ARG A O 1
ATOM 1680 N N . GLU A 1 218 ? 19.840 -0.813 -29.448 1.00 48.66 218 GLU A N 1
ATOM 1681 C CA . GLU A 1 218 ? 20.545 -2.084 -29.621 1.00 48.66 218 GLU A CA 1
ATOM 1682 C C . GLU A 1 218 ? 19.534 -3.195 -29.929 1.00 48.66 218 GLU A C 1
ATOM 1684 O O . GLU A 1 218 ? 18.811 -3.655 -29.047 1.00 48.66 218 GLU A O 1
ATOM 1689 N N . GLY A 1 219 ? 19.462 -3.613 -31.195 1.00 49.38 219 GLY A N 1
ATOM 1690 C CA . GLY A 1 219 ? 18.638 -4.741 -31.634 1.00 49.38 219 GLY A CA 1
ATOM 1691 C C . GLY A 1 219 ? 17.107 -4.543 -31.608 1.00 49.38 219 GLY A C 1
ATOM 1692 O O . GLY A 1 219 ? 16.523 -3.756 -30.858 1.00 49.38 219 GLY A O 1
ATOM 1693 N N . GLY A 1 220 ? 16.430 -5.321 -32.459 1.00 50.94 220 GLY A N 1
ATOM 1694 C CA . GLY A 1 220 ? 14.967 -5.415 -32.542 1.00 50.94 220 GLY A CA 1
ATOM 1695 C C . GLY A 1 220 ? 14.337 -4.678 -33.728 1.00 50.94 220 GLY A C 1
ATOM 1696 O O . GLY A 1 220 ? 14.950 -3.802 -34.324 1.00 50.94 220 GLY A O 1
ATOM 1697 N N . ALA A 1 221 ? 13.100 -5.067 -34.059 1.00 47.69 221 ALA A N 1
ATOM 1698 C CA . ALA A 1 221 ? 12.328 -4.497 -35.160 1.00 47.69 221 ALA A CA 1
ATOM 1699 C C . ALA A 1 221 ? 11.936 -3.032 -34.888 1.00 47.69 221 ALA A C 1
ATOM 1701 O O . ALA A 1 221 ? 11.338 -2.756 -33.845 1.00 47.69 221 ALA A O 1
ATOM 1702 N N . LEU A 1 222 ? 12.269 -2.097 -35.780 1.00 50.75 222 LEU A N 1
ATOM 1703 C CA . LEU A 1 222 ? 11.773 -0.711 -35.748 1.00 50.75 222 LEU A CA 1
ATOM 1704 C C . LEU A 1 222 ? 10.671 -0.545 -36.791 1.00 50.75 222 LEU A C 1
ATOM 1706 O O . LEU A 1 222 ? 10.897 -0.924 -37.930 1.00 50.75 222 LEU A O 1
ATOM 1710 N N . GLU A 1 223 ? 9.522 0.014 -36.424 1.00 50.34 223 GLU A N 1
ATOM 1711 C CA . GLU A 1 223 ? 8.497 0.424 -37.387 1.00 50.34 223 GLU A CA 1
ATOM 1712 C C . GLU A 1 223 ? 8.574 1.939 -37.569 1.00 50.34 223 GLU A C 1
ATOM 1714 O O . GLU A 1 223 ? 8.435 2.686 -36.603 1.00 50.34 223 GLU A O 1
ATOM 1719 N N . ILE A 1 224 ? 8.844 2.392 -38.793 1.00 51.94 224 ILE A N 1
ATOM 1720 C CA . ILE A 1 224 ? 8.784 3.810 -39.166 1.00 51.94 224 ILE A CA 1
ATOM 1721 C C . ILE A 1 224 ? 7.612 3.967 -40.125 1.00 51.94 224 ILE A C 1
ATOM 1723 O O . ILE A 1 224 ? 7.554 3.243 -41.121 1.00 51.94 224 ILE A O 1
ATOM 1727 N N . THR A 1 225 ? 6.702 4.891 -39.822 1.00 45.97 225 THR A N 1
ATOM 1728 C CA . THR A 1 225 ? 5.573 5.230 -40.694 1.00 45.97 225 THR A CA 1
ATOM 1729 C C . THR A 1 225 ? 5.712 6.679 -41.126 1.00 45.97 225 THR A C 1
ATOM 1731 O O . THR A 1 225 ? 5.770 7.561 -40.274 1.00 45.97 225 THR A O 1
ATOM 1734 N N . ASP A 1 226 ? 5.802 6.932 -42.431 1.00 45.28 226 ASP A N 1
ATOM 1735 C CA . ASP A 1 226 ? 5.774 8.302 -42.949 1.00 45.28 226 ASP A CA 1
ATOM 1736 C C . ASP A 1 226 ? 4.339 8.862 -42.992 1.00 45.28 226 ASP A C 1
ATOM 1738 O O . ASP A 1 226 ? 3.354 8.141 -42.813 1.00 45.28 226 ASP A O 1
ATOM 1742 N N . ALA A 1 227 ? 4.197 10.164 -43.262 1.00 40.75 227 ALA A N 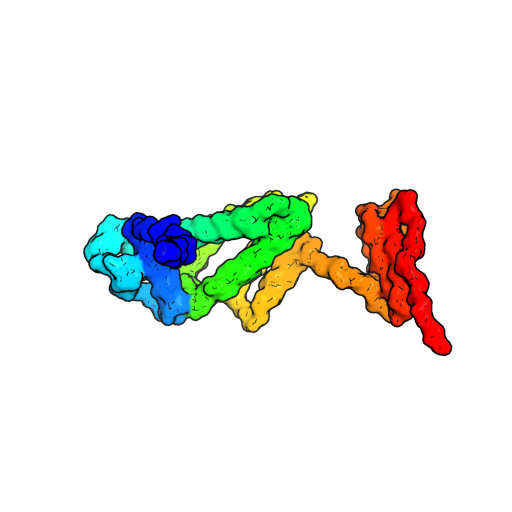1
ATOM 1743 C CA . ALA A 1 227 ? 2.891 10.820 -43.378 1.00 40.75 227 ALA A CA 1
ATOM 1744 C C . ALA A 1 227 ? 1.993 10.243 -44.501 1.00 40.75 227 ALA A C 1
ATOM 1746 O O . ALA A 1 227 ? 0.799 10.540 -44.541 1.00 40.75 227 ALA A O 1
ATOM 1747 N N . ALA A 1 228 ? 2.541 9.417 -45.402 1.00 39.78 228 ALA A N 1
ATOM 1748 C CA . ALA A 1 228 ? 1.813 8.713 -46.456 1.00 39.78 228 ALA A CA 1
ATOM 1749 C C . ALA A 1 228 ? 1.358 7.297 -46.039 1.00 39.78 228 ALA A C 1
ATOM 1751 O O . ALA A 1 228 ? 0.717 6.601 -46.831 1.00 39.78 228 ALA A O 1
ATOM 1752 N N . GLY A 1 229 ? 1.636 6.875 -44.801 1.00 38.94 229 GLY A N 1
ATOM 1753 C CA . GLY A 1 229 ? 1.187 5.600 -44.241 1.00 38.94 229 GLY A CA 1
ATOM 1754 C C . GLY A 1 229 ? 2.033 4.394 -44.655 1.00 38.94 229 GLY A C 1
ATOM 1755 O O . GLY A 1 229 ? 1.572 3.260 -44.517 1.00 38.94 229 GLY A O 1
ATOM 1756 N N . ALA A 1 230 ? 3.248 4.598 -45.175 1.00 41.34 230 ALA A N 1
ATOM 1757 C CA . ALA A 1 230 ? 4.142 3.495 -45.515 1.00 41.34 230 ALA A CA 1
ATOM 1758 C C . ALA A 1 230 ? 4.848 2.965 -44.257 1.00 41.34 230 ALA A C 1
ATOM 1760 O O . ALA A 1 230 ? 5.632 3.684 -43.648 1.00 41.34 230 ALA A O 1
ATOM 1761 N N . ILE A 1 231 ? 4.604 1.701 -43.891 1.00 41.50 231 ILE A N 1
ATOM 1762 C CA . ILE A 1 231 ? 5.219 1.045 -42.726 1.00 41.50 231 ILE A CA 1
ATOM 1763 C C . ILE A 1 231 ? 6.512 0.340 -43.158 1.00 41.50 231 ILE A C 1
ATOM 1765 O O . ILE A 1 231 ? 6.492 -0.616 -43.942 1.00 41.50 231 ILE A O 1
ATOM 1769 N N . ALA A 1 232 ? 7.652 0.761 -42.614 1.00 46.94 232 ALA A N 1
ATOM 1770 C CA . ALA A 1 232 ? 8.918 0.049 -42.761 1.00 46.94 232 ALA A CA 1
ATOM 1771 C C . ALA A 1 232 ? 9.298 -0.638 -41.442 1.00 46.94 232 ALA A C 1
ATOM 1773 O O . ALA A 1 232 ? 9.598 0.040 -40.465 1.00 46.94 232 ALA A O 1
ATOM 1774 N N . VAL A 1 233 ? 9.294 -1.979 -41.433 1.00 40.75 233 VAL A N 1
ATOM 1775 C CA . VAL A 1 233 ? 9.689 -2.823 -40.289 1.00 40.75 233 VAL A CA 1
ATOM 1776 C C . VAL A 1 233 ? 11.155 -3.263 -40.446 1.00 40.75 233 VAL A C 1
ATOM 1778 O O . VAL A 1 233 ? 11.485 -3.991 -41.384 1.00 40.75 233 VAL A O 1
ATOM 1781 N N . TYR A 1 234 ? 12.047 -2.863 -39.535 1.00 51.16 234 TYR A N 1
ATOM 1782 C CA . TYR A 1 234 ? 13.501 -3.064 -39.65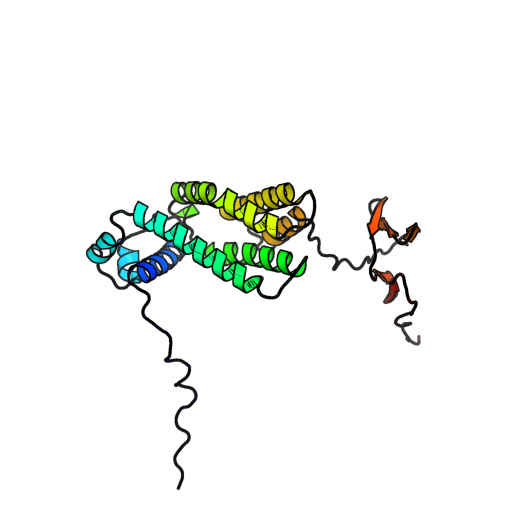3 1.00 51.16 234 TYR A CA 1
ATOM 1783 C C . TYR A 1 234 ? 14.054 -4.087 -38.656 1.00 51.16 234 TYR A C 1
ATOM 1785 O O . TYR A 1 234 ? 14.279 -3.740 -37.506 1.00 51.16 234 TYR A O 1
ATOM 1793 N N . SER A 1 235 ? 14.350 -5.320 -39.087 1.00 38.12 235 SER A N 1
ATOM 1794 C CA . SER A 1 235 ? 15.066 -6.335 -38.286 1.00 38.12 235 SER A CA 1
ATOM 1795 C C . SER A 1 235 ? 16.492 -6.562 -38.816 1.00 38.12 235 SER A C 1
ATOM 1797 O O . SER A 1 235 ? 16.671 -6.598 -40.033 1.00 38.12 235 SER A O 1
ATOM 1799 N N . PRO A 1 236 ? 17.505 -6.809 -37.956 1.00 37.16 236 PRO A N 1
ATOM 1800 C CA . PRO A 1 236 ? 18.902 -6.985 -38.377 1.00 37.16 236 PRO A CA 1
ATOM 1801 C C . PRO A 1 236 ? 19.188 -8.244 -39.220 1.00 37.16 236 PRO A C 1
ATOM 1803 O O . PRO A 1 236 ? 20.328 -8.447 -39.625 1.00 37.16 236 PRO A O 1
ATOM 1806 N N . THR A 1 237 ? 18.202 -9.114 -39.482 1.00 34.19 237 THR A N 1
ATOM 1807 C CA . THR A 1 237 ? 18.441 -10.403 -40.167 1.00 34.19 237 THR A CA 1
ATOM 1808 C C . THR A 1 237 ? 17.570 -10.699 -41.390 1.00 34.19 237 THR A C 1
ATOM 1810 O O . THR A 1 237 ? 17.954 -11.574 -42.159 1.00 34.19 237 THR A O 1
ATOM 1813 N N . HIS A 1 238 ? 16.451 -10.004 -41.635 1.00 36.09 238 HIS A N 1
ATOM 1814 C CA . HIS A 1 238 ? 15.610 -10.235 -42.823 1.00 36.09 238 HIS A CA 1
ATOM 1815 C C . HIS A 1 238 ? 14.838 -8.979 -43.252 1.00 36.09 238 HIS A C 1
ATOM 1817 O O . HIS A 1 238 ? 14.256 -8.281 -42.426 1.00 36.09 238 HIS A O 1
ATOM 1823 N N . TRP A 1 239 ? 14.784 -8.753 -44.566 1.00 46.16 239 TRP A N 1
ATOM 1824 C CA . TRP A 1 239 ? 14.074 -7.656 -45.230 1.00 46.16 239 TRP A CA 1
ATOM 1825 C C . TRP A 1 239 ? 12.663 -8.090 -45.643 1.00 46.16 239 TRP A C 1
ATOM 1827 O O . TRP A 1 239 ? 12.519 -9.127 -46.295 1.00 46.16 239 TRP A O 1
ATOM 1837 N N . ARG A 1 240 ? 11.636 -7.275 -45.374 1.00 34.09 240 ARG A N 1
ATOM 1838 C CA . ARG A 1 240 ? 10.367 -7.300 -46.123 1.00 34.09 240 ARG A CA 1
ATOM 1839 C C . ARG A 1 240 ? 9.638 -5.962 -45.988 1.00 34.09 240 ARG A C 1
ATOM 1841 O O . ARG A 1 240 ? 9.352 -5.526 -44.884 1.00 34.09 240 ARG A O 1
ATOM 1848 N N . CYS A 1 241 ? 9.313 -5.342 -47.120 1.00 31.03 241 CYS A N 1
ATOM 1849 C CA . CYS A 1 241 ? 8.354 -4.240 -47.177 1.00 31.03 241 CYS A CA 1
ATOM 1850 C C . CYS A 1 241 ? 6.967 -4.787 -46.797 1.00 31.03 241 CYS A C 1
ATOM 1852 O O . CYS A 1 241 ? 6.503 -5.747 -47.421 1.00 31.03 241 CYS A O 1
ATOM 1854 N N . VAL A 1 242 ? 6.329 -4.224 -45.766 1.00 35.72 242 VAL A N 1
ATOM 1855 C CA . VAL A 1 242 ? 4.969 -4.598 -45.358 1.00 35.72 242 VAL A CA 1
ATOM 1856 C C . VAL A 1 242 ? 4.018 -3.516 -45.871 1.00 35.72 242 VAL A C 1
ATOM 1858 O O . VAL A 1 242 ? 3.734 -2.532 -45.206 1.00 35.72 242 VAL A O 1
ATOM 1861 N N . SER A 1 243 ? 3.535 -3.753 -47.090 1.00 35.94 243 SER A N 1
ATOM 1862 C CA . SER A 1 243 ? 2.531 -2.989 -47.845 1.00 35.94 243 SER A CA 1
ATOM 1863 C C . SER A 1 243 ? 2.982 -1.663 -48.482 1.00 35.94 243 SER A C 1
ATOM 1865 O O . SER A 1 243 ? 3.398 -0.717 -47.826 1.00 35.94 243 SER A O 1
ATOM 1867 N N . GLN A 1 244 ? 2.828 -1.593 -49.809 1.00 35.81 244 GLN A N 1
ATOM 1868 C CA . GLN A 1 244 ? 2.473 -0.349 -50.486 1.00 35.81 244 GLN A CA 1
ATOM 1869 C C . GLN A 1 244 ? 0.971 -0.152 -50.283 1.00 35.81 244 GLN A C 1
ATOM 1871 O O . GLN A 1 244 ? 0.203 -1.092 -50.508 1.00 35.81 244 GLN A O 1
ATOM 1876 N N . ALA A 1 245 ? 0.548 1.054 -49.907 1.00 33.00 245 ALA A N 1
ATOM 1877 C CA . ALA A 1 245 ? -0.839 1.457 -50.057 1.00 33.00 245 ALA A CA 1
ATOM 1878 C C . ALA A 1 245 ? -1.203 1.366 -51.548 1.00 33.00 245 ALA A C 1
ATOM 1880 O O . ALA A 1 245 ? -0.885 2.235 -52.357 1.00 33.00 245 ALA A O 1
ATOM 1881 N N . SER A 1 246 ? -1.835 0.261 -51.934 1.00 38.25 246 SER A N 1
ATOM 1882 C CA . SER A 1 246 ? -2.560 0.172 -53.189 1.00 38.25 246 SER A CA 1
ATOM 1883 C C . SER A 1 246 ? -3.786 1.071 -53.066 1.00 38.25 246 SER A C 1
ATOM 1885 O O . SER A 1 246 ? -4.741 0.723 -52.372 1.00 38.25 246 SER A O 1
ATOM 1887 N N . GLY A 1 247 ? -3.752 2.224 -53.727 1.00 30.38 247 GLY A N 1
ATOM 1888 C CA . GLY A 1 247 ? -4.859 3.170 -53.750 1.00 30.38 247 GLY A CA 1
ATOM 1889 C C . GLY A 1 247 ? -4.815 4.050 -54.990 1.00 30.38 247 GLY A C 1
ATOM 1890 O O . GLY A 1 247 ? -4.181 5.094 -54.982 1.00 30.38 247 GLY A O 1
ATOM 1891 N N . ASN A 1 248 ? -5.483 3.581 -56.046 1.00 33.41 248 ASN A N 1
ATOM 1892 C CA . ASN A 1 248 ? -5.911 4.334 -57.227 1.00 33.41 248 ASN A CA 1
ATOM 1893 C C . ASN A 1 248 ? -6.382 5.764 -56.902 1.00 33.41 248 ASN A C 1
ATOM 1895 O O . ASN A 1 248 ? -7.205 5.939 -56.002 1.00 33.41 248 ASN A O 1
ATOM 1899 N N . GLY A 1 249 ? -5.987 6.722 -57.746 1.00 31.84 249 GLY A N 1
ATOM 1900 C CA . GLY A 1 249 ? -6.550 8.073 -57.812 1.00 31.84 249 GLY A CA 1
ATOM 1901 C C . GLY A 1 249 ? -5.625 9.040 -58.519 1.00 31.84 249 GLY A C 1
ATOM 1902 O O . GLY A 1 249 ? -4.886 9.735 -57.797 1.00 31.84 249 GLY A O 1
#

Sequence (249 aa):
MAEETRDLSSAVEAGDAGQAPPPERILAATKEVLRRSGTGKLNISEVAITAGVSRPTLYRWFATKEDLLDAFGKYERRLFDAGMTTATKGLSGRERLDAGLRYIAEFQHEYWPSHLVDSEPEVAIAQTETALPGLVESLMKMIPGPAATLKATTAVRVAVSHYLVPSTDSDELLSQLREAVGLYDMTDTYLSSDPVTVEFFDGNTRILSDDDRWLIREGGALEITDAAGAIAVYSPTHWRCVSQASGNG

Secondary structure (DSSP, 8-state):
-------SSSSSSSS------HHHHHHHHHHHHHHHHTTSPP-HHHHHHHTT--HHHHHHH-SSHHHHHHHHHHHHHHHHHHHHHHHTTT--HHHHHHHHHHHHHHHHHHHGGG-HHHH-HHHHHHHHHHHHHHHHHHHHTTS-STTHHHHHHHHHHHHHHHHHS--S-HHHHHHHHHHHHT---TT--B--SS---EEEETTEEEEE-TTSPEEEEESSPEEEE-TT--EEEEBTTB---B-------